Protein AF-A0A5E7YKT3-F1 (afdb_monomer_lite)

Organism: NCBI:txid185949

Foldseek 3Di:
DPPPDDDPVNVVVVVVVLVVCVVPPPDPCVVVLVVLLVVLLVLLVVLLVVLVVCVQQFQCSVVLNVLSVVLNVLSVVVVVLVVVLVVLSVVLSVLSVVVVVVPPDDDVVSVVVSVVSVVVSVVSVVVVVVVPVSVCSSVVSSVVSVVSRVVRGPVVCVLCVHPVSVVVLVVLLVLLPDPHRPDPCSVVVNVVSSHDADDDPGSVVVVVVVVVVVVVVVPDDDD

Secondary structure (DSSP, 8-state):
----PPPHHHHHHHHHHHHHHHHHSSSSHHHHHHHHHHHHHHHHHHHHHHHHHTGGGBTT-HHHHHHHHHHHHHHHHHHHHHHHHHHHHHHHHHHHHHHHHH-S---HHHHHHHHHHHHHHHHHHHHHHHTTHHHHHHHHHHHHHHHHHHHHB-HHHHHTTHHHHHHHHHHHHHHHHSSS-S-SSHHHHHHHTTPPP-SSS-HHHHHHHHHHHHHHHHTS---

Sequence (223 aa):
MDHNSITPEQFANLTAAVTDNRATGKTLQDKTGAFIQATTIAVNGGACIALLSAIDKVGFSYLPYVIFLAGIILSLLRSSIAHIIATRHIAITTAIEIAILNKKTIDVEQLQNVKKLANGYEALTLWSRRSEWLRFMPIITFVVGCVATGVSIDRDKVAAGGPANVARCAALQEDMLRARPRRLDSRELFQALGCRPQGEGSVYAVGERAIRKLTKAAQAPNI

pLDDT: mean 74.63, std 12.19, range [41.0, 94.94]

Radius of gyration: 35.71 Å; chains: 1; bounding box: 74×25×118 Å

Structure (mmCIF, N/CA/C/O backbone):
data_AF-A0A5E7YKT3-F1
#
_entry.id   AF-A0A5E7YKT3-F1
#
loop_
_atom_site.group_PDB
_atom_site.id
_atom_site.type_symbol
_atom_site.label_atom_id
_atom_site.label_alt_id
_atom_site.label_comp_id
_atom_site.label_asym_id
_atom_site.l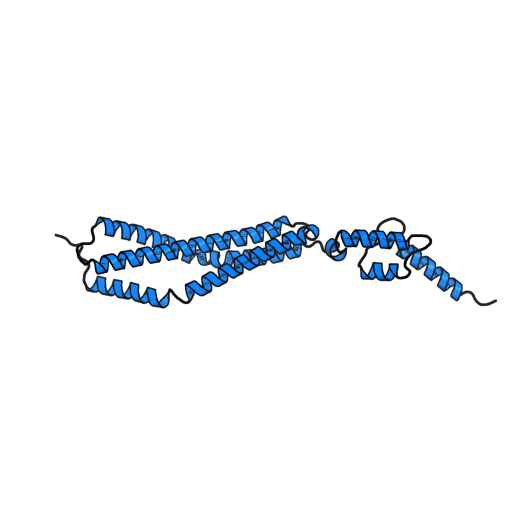abel_entity_id
_atom_site.label_seq_id
_atom_site.pdbx_PDB_ins_code
_atom_site.Cartn_x
_atom_site.Cartn_y
_atom_site.Cartn_z
_atom_site.occupancy
_atom_site.B_iso_or_equiv
_atom_site.auth_seq_id
_atom_site.auth_comp_id
_atom_site.auth_asym_id
_atom_site.auth_atom_id
_atom_site.pdbx_PDB_model_num
ATOM 1 N N . MET A 1 1 ? -33.658 11.490 49.522 1.00 41.00 1 MET A N 1
ATOM 2 C CA . MET A 1 1 ? -34.440 10.772 48.494 1.00 41.00 1 MET A CA 1
ATOM 3 C C . MET A 1 1 ? -33.482 10.470 47.360 1.00 41.00 1 MET A C 1
ATOM 5 O O . MET A 1 1 ? -33.209 11.342 46.546 1.00 41.00 1 MET A O 1
ATOM 9 N N . ASP A 1 2 ? -32.903 9.272 47.386 1.00 42.59 2 ASP A N 1
ATOM 10 C CA . ASP A 1 2 ? -31.868 8.837 46.447 1.00 42.59 2 ASP A CA 1
ATOM 11 C C . ASP A 1 2 ? -32.531 8.235 45.204 1.00 42.59 2 ASP A C 1
ATOM 13 O O . ASP A 1 2 ? -32.800 7.040 45.135 1.00 42.59 2 ASP A O 1
ATOM 17 N N . HIS A 1 3 ? -32.844 9.076 44.218 1.00 45.16 3 HIS A N 1
ATOM 18 C CA . HIS A 1 3 ? -33.527 8.672 42.980 1.00 45.16 3 HIS A CA 1
ATOM 19 C C . HIS A 1 3 ? -32.606 8.071 41.896 1.00 45.16 3 HIS A C 1
ATOM 21 O O . HIS A 1 3 ? -32.998 7.996 40.737 1.00 45.16 3 HIS A O 1
ATOM 27 N N . ASN A 1 4 ? -31.405 7.601 42.247 1.00 55.16 4 ASN A N 1
ATOM 28 C CA . ASN A 1 4 ? -30.411 7.122 41.274 1.00 55.16 4 ASN A CA 1
ATOM 29 C C . ASN A 1 4 ? -30.127 5.609 41.348 1.00 55.16 4 ASN A C 1
ATOM 31 O O . ASN A 1 4 ? -29.030 5.173 40.997 1.00 55.16 4 ASN A O 1
ATOM 35 N N . SER A 1 5 ? -31.076 4.784 41.798 1.00 61.38 5 SER A N 1
ATOM 36 C CA . SER A 1 5 ? -30.928 3.327 41.703 1.00 61.38 5 SER A CA 1
ATOM 37 C C . SER A 1 5 ? -31.364 2.826 40.322 1.00 61.38 5 SER A C 1
ATOM 39 O O . SER A 1 5 ? -32.488 3.040 39.875 1.00 61.38 5 SER A O 1
ATOM 41 N N . ILE A 1 6 ? -30.446 2.154 39.626 1.00 62.38 6 ILE A N 1
ATOM 42 C CA . ILE A 1 6 ? -30.734 1.451 38.371 1.00 62.38 6 ILE A CA 1
ATOM 43 C C . ILE A 1 6 ? -31.697 0.303 38.683 1.00 62.38 6 ILE A C 1
ATOM 45 O O . ILE A 1 6 ? -31.458 -0.482 39.604 1.00 62.38 6 ILE A O 1
ATOM 49 N N . THR A 1 7 ? -32.783 0.198 37.918 1.00 80.31 7 THR A N 1
ATOM 50 C CA . THR A 1 7 ? -33.742 -0.900 38.095 1.00 80.31 7 THR A CA 1
ATOM 51 C C . THR A 1 7 ? -33.142 -2.236 37.627 1.00 80.31 7 THR A C 1
ATOM 53 O O . THR A 1 7 ? -32.330 -2.260 36.697 1.00 80.31 7 THR A O 1
ATOM 56 N N . PRO A 1 8 ? -33.544 -3.376 38.217 1.00 75.88 8 PRO A N 1
ATOM 57 C CA . PRO A 1 8 ? -33.067 -4.698 37.801 1.00 75.88 8 PRO A CA 1
ATOM 58 C C . PRO A 1 8 ? -33.277 -4.996 36.305 1.00 75.88 8 PRO A C 1
ATOM 60 O O . PRO A 1 8 ? -32.439 -5.652 35.690 1.00 75.88 8 PRO A O 1
ATOM 63 N N . GLU A 1 9 ? -34.349 -4.479 35.697 1.00 75.75 9 GLU A N 1
ATOM 64 C CA . GLU A 1 9 ? -34.606 -4.615 34.255 1.00 75.75 9 GLU A CA 1
ATOM 65 C C . GLU A 1 9 ? -33.624 -3.810 33.400 1.00 75.75 9 GLU A C 1
ATOM 67 O O . GLU A 1 9 ? -33.086 -4.329 32.421 1.00 75.75 9 GLU A O 1
ATOM 72 N N . GLN A 1 10 ? -33.328 -2.561 33.779 1.00 73.19 10 GLN A N 1
ATOM 73 C CA . GLN A 1 10 ? -32.310 -1.755 33.095 1.00 73.19 10 GLN A CA 1
ATOM 74 C C . GLN A 1 10 ? -30.942 -2.435 33.150 1.00 73.19 10 GLN A C 1
ATOM 76 O O . GLN A 1 10 ? -30.198 -2.414 32.171 1.00 73.19 10 GLN A O 1
ATOM 81 N N . PHE A 1 11 ? -30.638 -3.085 34.272 1.00 72.50 11 PHE A N 1
ATOM 82 C CA . PHE A 1 11 ? -29.423 -3.865 34.442 1.00 72.50 11 PHE A CA 1
ATOM 83 C C . PHE A 1 11 ? -29.395 -5.102 33.532 1.00 72.50 11 PHE A C 1
ATOM 85 O O . PHE A 1 11 ? -28.417 -5.313 32.814 1.00 72.50 11 PHE A O 1
ATOM 92 N N . ALA A 1 12 ? -30.471 -5.893 33.500 1.00 74.00 12 ALA A N 1
ATOM 93 C CA . ALA A 1 12 ? -30.572 -7.075 32.643 1.00 74.00 12 ALA A CA 1
ATOM 94 C C . ALA A 1 12 ? -30.427 -6.723 31.151 1.00 74.00 12 ALA A C 1
ATOM 96 O O . ALA A 1 12 ? -29.655 -7.370 30.440 1.00 74.00 12 ALA A O 1
ATOM 97 N N . ASN A 1 13 ? -31.069 -5.639 30.703 1.00 73.62 13 ASN A N 1
ATOM 98 C CA . ASN A 1 13 ? -30.963 -5.148 29.328 1.00 73.62 13 ASN A CA 1
ATOM 99 C C . ASN A 1 13 ? -29.543 -4.671 28.984 1.00 73.62 13 ASN A C 1
ATOM 101 O O . ASN A 1 13 ? -29.044 -4.970 27.898 1.00 73.62 13 ASN A O 1
ATOM 105 N N . LEU A 1 14 ? -28.854 -3.995 29.915 1.00 66.62 14 LEU A N 1
ATOM 106 C CA . LEU A 1 14 ? -27.449 -3.614 29.731 1.00 66.62 14 LEU A CA 1
ATOM 107 C C . LEU A 1 14 ? -26.550 -4.847 29.588 1.00 66.62 14 LEU A C 1
ATOM 109 O O . LEU A 1 14 ? -25.672 -4.890 28.729 1.00 66.62 14 LEU A O 1
ATOM 113 N N . THR A 1 15 ? -26.786 -5.862 30.421 1.00 71.12 15 THR A N 1
ATOM 114 C CA . THR A 1 15 ? -25.979 -7.086 30.437 1.00 71.12 15 THR A CA 1
ATOM 115 C C . THR A 1 15 ? -26.163 -7.868 29.135 1.00 71.12 15 THR A C 1
ATOM 117 O O . THR A 1 15 ? -25.180 -8.266 28.510 1.00 71.12 15 THR A O 1
ATOM 120 N N . ALA A 1 16 ? -27.404 -8.022 28.666 1.00 73.50 16 ALA A N 1
ATOM 121 C CA . ALA A 1 16 ? -27.709 -8.668 27.391 1.00 73.50 16 ALA A CA 1
ATOM 122 C C . ALA A 1 16 ? -27.052 -7.934 26.207 1.00 73.50 16 ALA A C 1
ATOM 124 O O . ALA A 1 16 ? -26.381 -8.568 25.394 1.00 73.50 16 ALA A O 1
ATOM 125 N N . ALA A 1 17 ? -27.136 -6.599 26.169 1.00 66.12 17 ALA A N 1
ATOM 126 C CA . ALA A 1 17 ? -26.508 -5.787 25.126 1.00 66.12 17 ALA A CA 1
ATOM 127 C C . ALA A 1 17 ? -24.970 -5.903 25.116 1.00 66.12 17 ALA A C 1
ATOM 129 O O . ALA A 1 17 ? -24.356 -5.939 24.050 1.00 66.12 17 ALA A O 1
ATOM 130 N N . VAL A 1 18 ? -24.321 -5.993 26.283 1.00 65.00 18 VAL A N 1
ATOM 131 C CA . VAL A 1 18 ? -22.862 -6.201 26.373 1.00 65.00 18 VAL A CA 1
ATOM 132 C C . VAL A 1 18 ? -22.468 -7.605 25.900 1.00 65.00 18 VAL A C 1
ATOM 134 O O . VAL A 1 18 ? -21.456 -7.769 25.214 1.00 65.00 18 VAL A O 1
ATOM 137 N N . THR A 1 19 ? -23.270 -8.618 26.235 1.00 66.56 19 THR A N 1
ATOM 138 C CA . THR A 1 19 ? -22.973 -10.022 25.906 1.00 66.56 19 THR A CA 1
ATOM 139 C C . THR A 1 19 ? -23.142 -10.302 24.410 1.00 66.56 19 THR A C 1
ATOM 141 O O . THR A 1 19 ? -22.297 -10.971 23.815 1.00 66.56 19 THR A O 1
ATOM 144 N N . ASP A 1 20 ? -24.171 -9.730 23.780 1.00 65.00 20 ASP A N 1
ATOM 145 C CA . ASP A 1 20 ? -24.449 -9.915 22.351 1.00 65.00 20 ASP A CA 1
ATOM 146 C C . ASP A 1 20 ? -23.380 -9.239 21.467 1.00 65.00 20 ASP A C 1
ATOM 148 O O . ASP A 1 20 ? -22.837 -9.846 20.538 1.00 65.00 20 ASP A O 1
ATOM 152 N N . ASN A 1 21 ? -22.930 -8.037 21.856 1.00 55.22 21 ASN A N 1
ATOM 153 C CA . ASN A 1 21 ? -21.810 -7.339 21.209 1.00 55.22 21 ASN A CA 1
ATOM 154 C C . ASN A 1 21 ? -20.468 -8.093 21.336 1.00 55.22 21 ASN A C 1
ATOM 156 O O . ASN A 1 21 ? -19.595 -7.976 20.470 1.00 55.22 21 ASN A O 1
ATOM 160 N N . ARG A 1 22 ? -20.285 -8.897 22.396 1.00 58.31 22 ARG A N 1
ATOM 161 C CA . ARG A 1 22 ? -19.077 -9.717 22.611 1.00 58.31 22 ARG A CA 1
ATOM 162 C C . ARG A 1 22 ? -18.996 -10.898 21.641 1.00 58.31 22 ARG A C 1
ATOM 164 O O . ARG A 1 22 ? -17.886 -11.272 21.261 1.00 58.31 22 ARG A O 1
ATOM 171 N N . ALA A 1 23 ? -20.133 -11.481 21.262 1.00 56.03 23 ALA A N 1
ATOM 172 C CA . ALA A 1 23 ? -20.192 -12.673 20.416 1.00 56.03 23 ALA A CA 1
ATOM 173 C C . ALA A 1 23 ? -20.074 -12.347 18.918 1.00 56.03 23 ALA A C 1
ATOM 175 O O . ALA A 1 23 ? -19.405 -13.070 18.180 1.00 56.03 23 ALA A O 1
ATOM 176 N N . THR A 1 24 ? -20.672 -11.241 18.473 1.00 52.34 24 THR A N 1
ATOM 177 C CA . THR A 1 24 ? -20.769 -10.889 17.045 1.00 52.34 24 THR A CA 1
ATOM 178 C C . THR A 1 24 ? -19.628 -10.001 16.536 1.00 52.34 24 THR A C 1
ATOM 180 O O . THR A 1 24 ? -19.239 -10.120 15.375 1.00 52.34 24 THR A O 1
ATOM 183 N N . GLY A 1 25 ? -19.029 -9.152 17.380 1.00 48.78 25 GLY A N 1
ATOM 184 C CA . GLY A 1 25 ? -18.008 -8.187 16.942 1.00 48.78 25 GLY A CA 1
ATOM 185 C C . GLY A 1 25 ? -16.564 -8.710 16.868 1.00 48.78 25 GLY A C 1
ATOM 186 O O . GLY A 1 25 ? -15.756 -8.182 16.108 1.00 48.78 25 GLY A O 1
ATOM 187 N N . LYS A 1 26 ? -16.208 -9.747 17.640 1.00 50.84 26 LYS A N 1
ATOM 188 C CA . LYS A 1 26 ? -14.805 -9.996 18.044 1.00 50.84 26 LYS A CA 1
ATOM 189 C C . LYS A 1 26 ? -13.963 -10.913 17.149 1.00 50.84 26 LYS A C 1
ATOM 191 O O . LYS A 1 26 ? -12.755 -10.990 17.337 1.00 50.84 26 LYS A O 1
ATOM 196 N N . THR A 1 27 ? -14.553 -11.679 16.232 1.00 51.62 27 THR A N 1
ATOM 197 C CA . THR A 1 27 ? -13.815 -12.793 15.590 1.00 51.62 27 THR A CA 1
ATOM 198 C C . THR A 1 27 ? -13.605 -12.632 14.093 1.00 51.62 27 THR A C 1
ATOM 200 O O . THR A 1 27 ? -12.541 -13.009 13.596 1.00 51.62 27 THR A O 1
ATOM 203 N N . LEU A 1 28 ? -14.567 -12.049 13.375 1.00 45.78 28 LEU A N 1
ATOM 204 C CA . LEU A 1 28 ? -14.479 -11.907 11.920 1.00 45.78 28 LEU A CA 1
ATOM 205 C C . LEU A 1 28 ? -13.960 -10.525 11.501 1.00 45.78 28 LEU A C 1
ATOM 207 O O . LEU A 1 28 ? -13.113 -10.422 10.617 1.00 45.78 28 LEU A O 1
ATOM 211 N N . GLN A 1 29 ? -14.410 -9.461 12.171 1.00 54.47 29 GLN A N 1
ATOM 212 C CA . GLN A 1 29 ? -14.063 -8.089 11.793 1.00 54.47 29 GLN A CA 1
ATOM 213 C C . GLN A 1 29 ? -12.603 -7.734 12.131 1.00 54.47 29 GLN A C 1
ATOM 215 O O . GLN A 1 29 ? -11.936 -7.067 11.335 1.00 54.47 29 GLN A O 1
ATOM 220 N N . ASP A 1 30 ? -12.081 -8.261 13.243 1.00 61.50 30 ASP A N 1
ATOM 221 C CA . ASP A 1 30 ? -10.702 -8.023 13.689 1.00 61.50 30 ASP A CA 1
ATOM 222 C C . ASP A 1 30 ? -9.666 -8.720 12.794 1.00 61.50 30 ASP A C 1
ATOM 224 O O . ASP A 1 30 ? -8.636 -8.135 12.453 1.00 61.50 30 ASP A O 1
ATOM 228 N N . LYS A 1 31 ? -9.950 -9.946 12.329 1.00 65.56 31 LYS A N 1
ATOM 229 C CA . LYS A 1 31 ? -9.012 -10.710 11.488 1.00 65.56 31 LYS A CA 1
ATOM 230 C C . LYS A 1 31 ? -8.931 -10.165 10.065 1.00 65.56 31 LYS A C 1
ATOM 232 O O . LYS A 1 31 ? -7.833 -9.974 9.542 1.00 65.56 31 LYS A O 1
ATOM 237 N N . THR A 1 32 ? -10.072 -9.870 9.444 1.00 69.31 32 THR A N 1
ATOM 238 C CA . THR A 1 32 ? -10.101 -9.345 8.071 1.00 69.31 32 THR A CA 1
ATOM 239 C C . THR A 1 32 ? -9.544 -7.921 8.006 1.00 69.31 32 THR A C 1
ATOM 241 O O . THR A 1 32 ? -8.814 -7.587 7.075 1.00 69.31 32 THR A O 1
ATOM 244 N N . GLY A 1 33 ? -9.824 -7.087 9.015 1.00 71.19 33 GLY A N 1
ATOM 245 C CA . GLY A 1 33 ? -9.306 -5.720 9.091 1.00 71.19 33 GLY A CA 1
ATOM 246 C C . GLY A 1 33 ? -7.783 -5.657 9.235 1.00 71.19 33 GLY A C 1
ATOM 247 O O . GLY A 1 33 ? -7.135 -4.899 8.508 1.00 71.19 33 GLY A O 1
ATOM 248 N N . ALA A 1 34 ? -7.216 -6.478 10.125 1.00 74.38 34 ALA A N 1
ATOM 249 C CA . ALA A 1 34 ? -5.771 -6.562 10.325 1.00 74.38 34 ALA A CA 1
ATOM 250 C C . ALA A 1 34 ? -5.048 -7.104 9.083 1.00 74.38 34 ALA A C 1
ATOM 252 O O . ALA A 1 34 ? -4.023 -6.553 8.680 1.00 74.38 34 ALA A O 1
ATOM 253 N N . PHE A 1 35 ? -5.610 -8.130 8.433 1.00 80.25 35 PHE A N 1
ATOM 254 C CA . PHE A 1 35 ? -5.041 -8.695 7.210 1.00 80.25 35 PHE A CA 1
ATOM 255 C C . PHE A 1 35 ? -4.979 -7.662 6.078 1.00 80.25 35 PHE A C 1
ATOM 257 O O . PHE A 1 35 ? -3.905 -7.426 5.533 1.00 80.25 35 PHE A O 1
ATOM 264 N N . ILE A 1 36 ? -6.091 -6.973 5.782 1.00 76.94 36 ILE A N 1
ATOM 265 C CA . ILE A 1 36 ? -6.139 -5.950 4.721 1.00 76.94 36 ILE A CA 1
ATOM 266 C C . ILE A 1 36 ? -5.116 -4.834 4.981 1.00 76.94 36 ILE A C 1
ATOM 268 O O . ILE A 1 36 ? -4.436 -4.383 4.057 1.00 76.94 36 ILE A O 1
ATOM 272 N N . GLN A 1 37 ? -4.968 -4.393 6.233 1.00 77.81 37 GLN A N 1
ATOM 273 C CA . GLN A 1 37 ? -3.965 -3.385 6.587 1.00 77.81 37 GLN A CA 1
ATOM 274 C C . GLN A 1 37 ? -2.536 -3.892 6.385 1.00 77.81 37 GLN A C 1
ATOM 276 O O . GLN A 1 37 ? -1.736 -3.193 5.764 1.00 77.81 37 GLN A O 1
ATOM 281 N N . ALA A 1 38 ? -2.225 -5.102 6.855 1.00 80.56 38 ALA A N 1
ATOM 282 C CA . ALA A 1 38 ? -0.907 -5.705 6.683 1.00 80.56 38 ALA A CA 1
ATOM 283 C C . ALA A 1 38 ? -0.549 -5.849 5.197 1.00 80.56 38 ALA A C 1
ATOM 285 O O . ALA A 1 38 ? 0.545 -5.458 4.789 1.00 80.56 38 ALA A O 1
ATOM 286 N N . THR A 1 39 ? -1.491 -6.313 4.369 1.00 83.44 39 THR A N 1
ATOM 287 C CA . THR A 1 39 ? -1.310 -6.392 2.914 1.00 83.44 39 THR A CA 1
ATOM 288 C C . THR A 1 39 ? -1.051 -5.016 2.314 1.00 83.44 39 THR A C 1
ATOM 290 O O . THR A 1 39 ? -0.150 -4.866 1.498 1.00 83.44 39 THR A O 1
ATOM 293 N N . THR A 1 40 ? -1.786 -3.988 2.737 1.00 82.31 40 THR A N 1
ATOM 294 C CA . THR A 1 40 ? -1.631 -2.647 2.160 1.00 82.31 40 THR A CA 1
ATOM 295 C C . THR A 1 40 ? -0.285 -2.019 2.522 1.00 82.31 40 THR A C 1
ATOM 297 O O . THR A 1 40 ? 0.350 -1.399 1.668 1.00 82.31 40 THR A O 1
ATOM 300 N N . ILE A 1 41 ? 0.195 -2.219 3.752 1.00 85.19 41 ILE A N 1
ATOM 301 C CA . ILE A 1 41 ? 1.536 -1.787 4.169 1.00 85.19 41 ILE A CA 1
ATOM 302 C C . ILE A 1 41 ? 2.605 -2.547 3.381 1.00 85.19 41 ILE A C 1
ATOM 304 O O . ILE A 1 41 ? 3.521 -1.924 2.852 1.00 85.19 41 ILE A O 1
ATOM 308 N N . ALA A 1 42 ? 2.474 -3.871 3.259 1.00 88.44 42 ALA A N 1
ATOM 309 C CA . ALA A 1 42 ? 3.433 -4.701 2.536 1.00 88.44 42 ALA A CA 1
ATOM 310 C C . ALA A 1 42 ? 3.517 -4.323 1.051 1.00 88.44 42 ALA A C 1
ATOM 312 O O . ALA A 1 42 ? 4.609 -4.200 0.504 1.00 88.44 42 ALA A O 1
ATOM 313 N N . VAL A 1 43 ? 2.374 -4.086 0.407 1.00 87.19 43 VAL A N 1
ATOM 314 C CA . VAL A 1 43 ? 2.300 -3.743 -1.015 1.00 87.19 43 VAL A CA 1
ATOM 315 C C . VAL A 1 43 ? 2.840 -2.332 -1.281 1.00 87.19 43 VAL A C 1
ATOM 317 O O . VAL A 1 43 ? 3.676 -2.167 -2.168 1.00 87.19 43 VAL A O 1
ATOM 320 N N . ASN A 1 44 ? 2.449 -1.322 -0.491 1.00 85.75 44 ASN A N 1
ATOM 321 C CA . ASN A 1 44 ? 3.007 0.032 -0.633 1.00 85.75 44 ASN A CA 1
ATOM 322 C C . ASN A 1 44 ? 4.506 0.069 -0.274 1.00 85.75 44 ASN A C 1
ATOM 324 O O . ASN A 1 44 ? 5.290 0.711 -0.968 1.00 85.75 44 ASN A O 1
ATOM 328 N N . GLY A 1 45 ? 4.927 -0.654 0.768 1.00 81.81 45 GLY A N 1
ATOM 329 C CA . GLY A 1 45 ? 6.334 -0.775 1.157 1.00 81.81 45 GLY A CA 1
ATOM 330 C C . GLY A 1 45 ? 7.182 -1.465 0.088 1.00 81.81 45 GLY A C 1
ATOM 331 O O . GLY A 1 45 ? 8.248 -0.968 -0.270 1.00 81.81 45 GLY A O 1
ATOM 332 N N . GLY A 1 46 ? 6.681 -2.562 -0.484 1.00 87.06 46 GLY A N 1
ATOM 333 C CA . GLY A 1 46 ? 7.313 -3.245 -1.611 1.00 87.06 46 GLY A CA 1
ATOM 334 C C . GLY A 1 46 ? 7.441 -2.342 -2.838 1.00 87.06 46 GLY A C 1
ATOM 335 O O . GLY A 1 46 ? 8.497 -2.315 -3.466 1.00 87.06 46 GLY A O 1
ATOM 336 N N . ALA A 1 47 ? 6.415 -1.537 -3.132 1.00 84.50 47 ALA A N 1
ATOM 337 C CA . ALA A 1 47 ? 6.461 -0.552 -4.210 1.00 84.50 47 ALA A CA 1
ATOM 338 C C . ALA A 1 47 ? 7.519 0.542 -3.967 1.00 84.50 47 ALA A C 1
ATOM 340 O O . ALA A 1 47 ? 8.267 0.874 -4.887 1.00 84.50 47 ALA A O 1
ATOM 341 N N . CYS A 1 48 ? 7.655 1.046 -2.733 1.00 84.88 48 CYS A N 1
ATOM 342 C CA . CYS A 1 48 ? 8.727 1.981 -2.369 1.00 84.88 48 CYS A CA 1
ATOM 343 C C . CYS A 1 48 ? 10.120 1.380 -2.605 1.00 84.88 48 CYS A C 1
ATOM 345 O O . CYS A 1 48 ? 10.975 2.027 -3.207 1.00 84.88 48 CYS A O 1
ATOM 347 N N . ILE A 1 49 ? 10.349 0.138 -2.168 1.00 86.44 49 ILE A N 1
ATOM 348 C CA . ILE A 1 49 ? 11.639 -0.547 -2.352 1.00 86.44 49 ILE A CA 1
ATOM 349 C C . ILE A 1 49 ? 11.920 -0.777 -3.843 1.00 86.44 49 ILE A C 1
ATOM 351 O O . ILE A 1 49 ? 13.031 -0.522 -4.313 1.00 86.44 49 ILE A O 1
ATOM 355 N N . ALA A 1 50 ? 10.911 -1.197 -4.610 1.00 86.75 50 ALA A N 1
ATOM 356 C CA . ALA A 1 50 ? 11.037 -1.385 -6.051 1.00 86.75 50 ALA A CA 1
ATOM 357 C C . ALA A 1 50 ? 11.400 -0.074 -6.768 1.00 86.75 50 ALA A C 1
ATOM 359 O O . ALA A 1 50 ? 12.295 -0.071 -7.614 1.00 86.75 50 ALA A O 1
ATOM 360 N N . LEU A 1 51 ? 10.783 1.050 -6.392 1.00 86.88 51 LEU A N 1
ATOM 361 C CA . LEU A 1 51 ? 11.123 2.36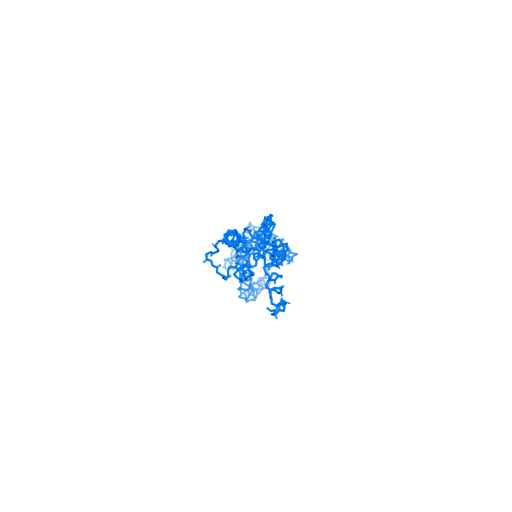8 -6.935 1.00 86.88 51 LEU A CA 1
ATOM 362 C C . LEU A 1 51 ? 12.552 2.792 -6.610 1.00 86.88 51 LEU A C 1
ATOM 364 O O . LEU A 1 51 ? 13.237 3.300 -7.494 1.00 86.88 51 LEU A O 1
ATOM 368 N N . LEU A 1 52 ? 13.017 2.555 -5.380 1.00 84.88 52 LEU A N 1
ATOM 369 C CA . LEU A 1 52 ? 14.403 2.836 -5.001 1.00 84.88 52 LEU A CA 1
ATOM 370 C C . LEU A 1 52 ? 15.386 2.029 -5.861 1.00 84.88 52 LEU A C 1
ATOM 372 O O . LEU A 1 52 ? 16.388 2.573 -6.313 1.00 84.88 52 LEU A O 1
ATOM 376 N N . SER A 1 53 ? 15.068 0.767 -6.167 1.00 85.56 53 SER A N 1
ATOM 377 C CA . SER A 1 53 ? 15.892 -0.062 -7.062 1.00 85.56 53 SER A CA 1
ATOM 378 C C . SER A 1 53 ? 15.836 0.365 -8.536 1.00 85.56 53 SER A C 1
ATOM 380 O O . SER A 1 53 ? 16.732 0.048 -9.316 1.00 85.56 53 SER A O 1
ATOM 382 N N . ALA A 1 54 ? 14.782 1.083 -8.929 1.00 82.56 54 ALA A N 1
ATOM 383 C CA . ALA A 1 54 ? 14.538 1.531 -10.295 1.00 82.56 54 ALA A CA 1
ATOM 384 C C . ALA A 1 54 ? 14.811 3.029 -10.490 1.00 82.56 54 ALA A C 1
ATOM 386 O O . ALA A 1 54 ? 14.428 3.575 -11.525 1.00 82.56 54 ALA A O 1
ATOM 387 N N . ILE A 1 55 ? 15.465 3.696 -9.532 1.00 82.94 55 ILE A N 1
ATOM 388 C CA . ILE A 1 55 ? 15.609 5.157 -9.517 1.00 82.94 55 ILE A CA 1
ATOM 389 C C . ILE A 1 55 ? 16.260 5.703 -10.797 1.00 82.94 55 ILE A C 1
ATOM 391 O O . ILE A 1 55 ? 15.822 6.723 -11.319 1.00 82.94 55 ILE A O 1
ATOM 395 N N . ASP A 1 56 ? 17.199 4.955 -11.382 1.00 76.50 56 ASP A N 1
ATOM 396 C CA . ASP A 1 56 ? 17.896 5.322 -12.622 1.00 76.50 56 ASP A CA 1
ATOM 397 C C . ASP A 1 56 ? 17.009 5.245 -13.880 1.00 76.50 56 ASP A C 1
ATOM 399 O O . ASP A 1 56 ? 17.357 5.778 -14.936 1.00 76.50 56 ASP A O 1
ATOM 403 N N . LYS A 1 57 ? 15.861 4.562 -13.789 1.00 74.88 57 LYS A N 1
ATOM 404 C CA . LYS A 1 57 ? 14.922 4.322 -14.900 1.00 74.88 57 LYS A CA 1
ATOM 405 C C . LYS A 1 57 ? 13.699 5.241 -14.865 1.00 74.88 57 LYS A C 1
ATOM 407 O O . LYS A 1 57 ? 12.960 5.308 -15.847 1.00 74.88 57 LYS A O 1
ATOM 412 N N . VAL A 1 58 ? 13.467 5.930 -13.751 1.00 77.69 58 VAL A N 1
ATOM 413 C CA . VAL A 1 58 ? 12.281 6.767 -13.538 1.00 77.69 58 VAL A CA 1
ATOM 414 C C . VAL A 1 58 ? 12.706 8.232 -13.594 1.00 77.69 58 VAL A C 1
ATOM 416 O O . VAL A 1 58 ? 13.475 8.688 -12.756 1.00 77.69 58 VAL A O 1
ATOM 419 N N . GLY A 1 59 ? 12.215 8.981 -14.586 1.00 74.56 59 GLY A N 1
ATOM 420 C CA . GLY A 1 59 ? 12.607 10.383 -14.792 1.00 74.56 59 GLY A CA 1
ATOM 421 C C . GLY A 1 59 ? 12.191 11.303 -13.639 1.00 74.56 59 GLY A C 1
ATOM 422 O O . GLY A 1 59 ? 12.921 12.223 -13.287 1.00 74.56 59 GLY A O 1
ATOM 423 N N . PHE A 1 60 ? 11.051 11.004 -13.010 1.00 81.38 60 PHE A N 1
ATOM 424 C CA . PHE A 1 60 ? 10.507 11.723 -11.856 1.00 81.38 60 PHE A CA 1
ATOM 425 C C . PHE A 1 60 ? 10.231 10.756 -10.698 1.00 81.38 60 PHE A C 1
ATOM 427 O O . PHE A 1 60 ? 9.087 10.476 -10.354 1.00 81.38 60 PHE A O 1
ATOM 434 N N . SER A 1 61 ? 11.289 10.210 -10.098 1.00 79.44 61 SER A N 1
ATOM 435 C CA . SER A 1 61 ? 11.194 9.186 -9.044 1.00 79.44 61 SER A CA 1
ATOM 436 C C . SER A 1 61 ? 10.552 9.671 -7.734 1.00 79.44 61 SER A C 1
ATOM 438 O O . SER A 1 61 ? 9.963 8.871 -7.007 1.00 79.44 61 SER A O 1
ATOM 440 N N . TYR A 1 62 ? 10.604 10.975 -7.441 1.00 87.56 62 TYR A N 1
ATOM 441 C CA . TYR A 1 62 ? 10.091 11.544 -6.188 1.00 87.56 62 TYR A CA 1
ATOM 442 C C . TYR A 1 62 ? 8.562 11.459 -6.053 1.00 87.56 62 TYR A C 1
ATOM 444 O O . TYR A 1 62 ? 8.053 11.125 -4.985 1.00 87.56 62 TYR A O 1
ATOM 452 N N . LEU A 1 63 ? 7.818 11.728 -7.131 1.00 90.19 63 LEU A N 1
ATOM 453 C CA . LEU A 1 63 ? 6.353 11.766 -7.100 1.00 90.19 63 LEU A CA 1
ATOM 454 C C . LEU A 1 63 ? 5.724 10.418 -6.682 1.00 90.19 63 LEU A C 1
ATOM 456 O O . LEU A 1 63 ? 4.986 10.402 -5.694 1.00 90.19 63 LEU A O 1
ATOM 460 N N . PRO A 1 64 ? 5.998 9.283 -7.362 1.00 89.00 64 PRO A N 1
ATOM 461 C CA . PRO A 1 64 ? 5.415 8.003 -6.971 1.00 89.00 64 PRO A CA 1
ATOM 462 C C . PRO A 1 64 ? 5.907 7.552 -5.589 1.00 89.00 64 PRO A C 1
ATOM 464 O O . PRO A 1 64 ? 5.128 6.979 -4.830 1.00 89.00 64 PRO A O 1
ATOM 467 N N . TYR A 1 65 ? 7.149 7.883 -5.214 1.00 88.94 65 TYR A N 1
ATOM 468 C CA . TYR A 1 65 ? 7.679 7.604 -3.879 1.00 88.94 65 TYR A CA 1
ATOM 469 C C . TYR A 1 65 ? 6.860 8.287 -2.773 1.00 88.94 65 TYR A C 1
ATOM 471 O O . TYR A 1 65 ? 6.429 7.625 -1.829 1.00 88.94 65 TYR A O 1
ATOM 479 N N . VAL A 1 66 ? 6.584 9.591 -2.901 1.00 92.38 66 VAL A N 1
ATOM 480 C CA . VAL A 1 66 ? 5.772 10.334 -1.920 1.00 92.38 66 VAL A CA 1
ATOM 481 C C . VAL A 1 66 ? 4.350 9.782 -1.839 1.00 92.38 66 VAL A C 1
ATOM 483 O O . VAL A 1 66 ? 3.799 9.680 -0.744 1.00 92.38 66 VAL A O 1
ATOM 486 N N . ILE A 1 67 ? 3.765 9.381 -2.971 1.00 93.56 67 ILE A N 1
ATOM 487 C CA . ILE A 1 67 ? 2.412 8.812 -3.009 1.00 93.56 67 ILE A CA 1
ATOM 488 C C . ILE A 1 67 ? 2.351 7.476 -2.252 1.00 93.56 67 ILE A C 1
ATOM 490 O O . ILE A 1 67 ? 1.467 7.287 -1.412 1.00 93.56 67 ILE A O 1
ATOM 494 N N . PHE A 1 68 ? 3.297 6.563 -2.494 1.00 91.38 68 PHE A N 1
ATOM 495 C CA . PHE A 1 68 ? 3.346 5.292 -1.764 1.00 91.38 68 PHE A CA 1
ATOM 496 C C . PHE A 1 68 ? 3.657 5.499 -0.277 1.00 91.38 68 PHE A C 1
ATOM 498 O O . PHE A 1 68 ? 3.030 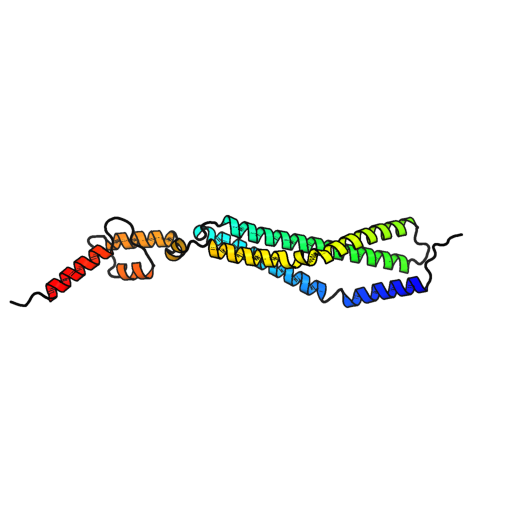4.862 0.573 1.00 91.38 68 PHE A O 1
ATOM 505 N N . LEU A 1 69 ? 4.546 6.440 0.064 1.00 91.19 69 LEU A N 1
ATOM 506 C CA . LEU A 1 69 ? 4.840 6.796 1.453 1.00 91.19 69 LEU A CA 1
ATOM 507 C C . LEU A 1 69 ? 3.602 7.346 2.176 1.00 91.19 69 LEU A C 1
ATOM 509 O O . LEU A 1 69 ? 3.314 6.936 3.302 1.00 91.19 69 LEU A O 1
ATOM 513 N N . ALA A 1 70 ? 2.828 8.215 1.522 1.00 92.38 70 ALA A N 1
ATOM 514 C CA . ALA A 1 70 ? 1.553 8.690 2.048 1.00 92.38 70 ALA A CA 1
ATOM 515 C C . ALA A 1 70 ? 0.581 7.523 2.291 1.00 92.38 70 ALA A C 1
ATOM 517 O O . ALA A 1 70 ? -0.069 7.477 3.335 1.00 92.38 70 ALA A O 1
ATOM 518 N N . GLY A 1 71 ? 0.541 6.533 1.392 1.00 89.88 71 GLY A N 1
ATOM 519 C CA . GLY A 1 71 ? -0.235 5.303 1.573 1.00 89.88 71 GLY A CA 1
ATOM 520 C C . GLY A 1 71 ? 0.166 4.494 2.812 1.00 89.88 71 GLY A C 1
ATOM 521 O O . GLY A 1 71 ? -0.704 4.012 3.546 1.00 89.88 71 GLY A O 1
ATOM 522 N N . ILE A 1 72 ? 1.469 4.392 3.099 1.00 89.88 72 ILE A N 1
ATOM 523 C CA . ILE A 1 72 ? 1.987 3.747 4.318 1.00 89.88 72 ILE A CA 1
ATOM 524 C C . ILE A 1 72 ? 1.538 4.524 5.560 1.00 89.88 72 ILE A C 1
ATOM 526 O O . ILE A 1 72 ? 0.972 3.930 6.479 1.00 89.88 72 ILE A O 1
ATOM 530 N N . ILE A 1 73 ? 1.722 5.848 5.578 1.00 91.88 73 ILE A N 1
ATOM 531 C CA . ILE A 1 73 ? 1.337 6.705 6.712 1.00 91.88 73 ILE A CA 1
ATOM 532 C C . ILE A 1 73 ? -0.169 6.607 6.982 1.00 91.88 73 ILE A C 1
ATOM 534 O O . ILE A 1 73 ? -0.580 6.428 8.128 1.00 91.88 73 ILE A O 1
ATOM 538 N N . LEU A 1 74 ? -1.000 6.656 5.937 1.00 91.12 74 LEU A N 1
ATOM 539 C CA . LEU A 1 74 ? -2.453 6.522 6.057 1.00 91.12 74 LEU A CA 1
ATOM 540 C C . LEU A 1 74 ? -2.860 5.138 6.582 1.00 91.12 74 LEU A C 1
ATOM 542 O O . LEU A 1 74 ? -3.770 5.037 7.407 1.00 91.12 74 LEU A O 1
ATOM 546 N N . SER A 1 75 ? -2.163 4.079 6.160 1.00 88.75 75 SER A N 1
ATOM 547 C CA . SER A 1 75 ? -2.387 2.718 6.666 1.00 88.75 75 SER A CA 1
ATOM 548 C C . SER A 1 75 ? -2.051 2.599 8.155 1.00 88.75 75 SER A C 1
ATOM 550 O O . SER A 1 75 ? -2.827 2.018 8.916 1.00 88.75 75 SER A O 1
ATOM 552 N N . LEU A 1 76 ? -0.930 3.189 8.583 1.00 88.31 76 LEU A N 1
ATOM 553 C CA . LEU A 1 76 ? -0.508 3.210 9.985 1.00 88.31 76 LEU A CA 1
ATOM 554 C C . LEU A 1 76 ? -1.460 4.036 10.848 1.00 88.31 76 LEU A C 1
ATOM 556 O O . LEU A 1 76 ? -1.909 3.555 11.883 1.00 88.31 76 LEU A O 1
ATOM 560 N N . LEU A 1 77 ? -1.837 5.238 10.402 1.00 88.81 77 LEU A N 1
ATOM 561 C CA . LEU A 1 77 ? -2.783 6.096 11.117 1.00 88.81 77 LEU A CA 1
ATOM 562 C C . LEU A 1 77 ? -4.116 5.374 11.341 1.00 88.81 77 LEU A C 1
ATOM 564 O O . LEU A 1 77 ? -4.657 5.371 12.447 1.00 88.81 77 LEU A O 1
ATOM 568 N N . ARG A 1 78 ? -4.615 4.698 10.302 1.00 85.62 78 ARG A N 1
ATOM 569 C CA . ARG A 1 78 ? -5.826 3.879 10.370 1.00 85.62 78 ARG A CA 1
ATOM 570 C C . ARG A 1 78 ? -5.694 2.739 11.384 1.00 85.62 78 ARG A C 1
ATOM 572 O O . ARG A 1 78 ? -6.641 2.489 12.130 1.00 85.62 78 ARG A O 1
ATOM 579 N N . SER A 1 79 ? -4.558 2.043 11.399 1.00 84.00 79 SER A N 1
ATOM 580 C CA . SER A 1 79 ? -4.278 0.972 12.364 1.00 84.00 79 SER A CA 1
ATOM 581 C C . SER A 1 79 ? -4.263 1.504 13.799 1.00 84.00 79 SER A C 1
ATOM 583 O O . SER A 1 79 ? -4.973 0.980 14.657 1.00 84.00 79 SER A O 1
ATOM 585 N N . SER A 1 80 ? -3.579 2.626 14.036 1.00 84.94 80 SER A N 1
ATOM 586 C CA . SER A 1 80 ? -3.532 3.287 15.343 1.00 84.94 80 SER A CA 1
ATOM 587 C C . SER A 1 80 ? -4.922 3.689 15.841 1.00 84.94 80 SER A C 1
ATOM 589 O O . SER A 1 80 ? -5.267 3.415 16.988 1.00 84.94 80 SER A O 1
ATOM 591 N N . ILE A 1 81 ? -5.761 4.278 14.981 1.00 84.19 81 ILE A N 1
ATOM 592 C CA . ILE A 1 81 ? -7.143 4.642 15.337 1.00 84.19 81 ILE A CA 1
ATOM 593 C C . ILE A 1 81 ? -7.959 3.394 15.695 1.00 84.19 81 ILE A C 1
ATOM 595 O O . ILE A 1 81 ? -8.647 3.383 16.715 1.00 84.19 81 ILE A O 1
ATOM 599 N N . ALA A 1 82 ? -7.873 2.334 14.886 1.00 81.44 82 ALA A N 1
ATOM 600 C CA . ALA A 1 82 ? -8.583 1.085 15.153 1.00 81.44 82 ALA A CA 1
ATOM 601 C C . ALA A 1 82 ? -8.147 0.464 16.490 1.00 81.44 82 ALA A C 1
ATOM 603 O O . ALA A 1 82 ? -8.992 0.042 17.279 1.00 81.44 82 ALA A O 1
ATOM 604 N N . HIS A 1 83 ? -6.847 0.485 16.787 1.00 80.69 83 HIS A N 1
ATOM 605 C CA . HIS A 1 83 ? -6.313 -0.006 18.051 1.00 80.69 83 HIS A CA 1
ATOM 606 C C . HIS A 1 83 ? -6.801 0.825 19.252 1.00 80.69 83 HIS A C 1
ATOM 608 O O . HIS A 1 83 ? -7.186 0.252 20.278 1.00 80.69 83 HIS A O 1
ATOM 614 N N . ILE A 1 84 ? -6.843 2.156 19.131 1.00 81.25 84 ILE A N 1
ATOM 615 C CA . ILE A 1 84 ? -7.382 3.049 20.171 1.00 81.25 84 ILE A CA 1
ATOM 616 C C . ILE A 1 84 ? -8.866 2.750 20.422 1.00 81.25 84 ILE A C 1
ATOM 618 O O . ILE A 1 84 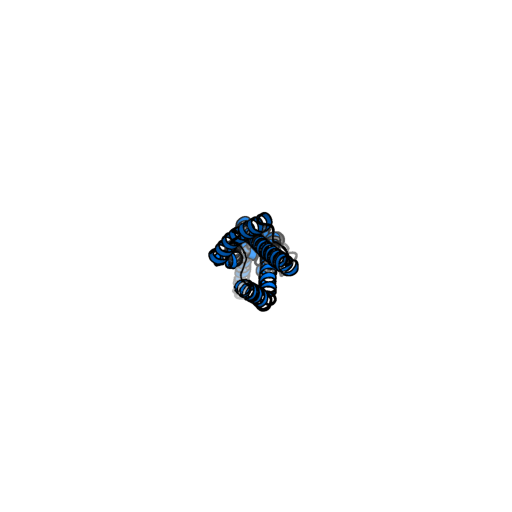? -9.286 2.643 21.572 1.00 81.25 84 ILE A O 1
ATOM 622 N N . ILE A 1 85 ? -9.665 2.561 19.370 1.00 80.94 85 ILE A N 1
ATOM 623 C CA . ILE A 1 85 ? -11.087 2.209 19.507 1.00 80.94 85 ILE A CA 1
ATOM 624 C C . ILE A 1 85 ? -11.242 0.862 20.220 1.00 80.94 85 ILE A C 1
ATOM 626 O O . ILE A 1 85 ? -12.021 0.762 21.168 1.00 80.94 85 ILE A O 1
ATOM 630 N N . ALA A 1 86 ? -10.479 -0.153 19.806 1.00 78.62 86 ALA A N 1
ATOM 631 C CA . ALA A 1 86 ? -10.540 -1.488 20.391 1.00 78.62 86 ALA A CA 1
ATOM 632 C C . ALA A 1 86 ? -10.150 -1.483 21.880 1.00 78.62 86 ALA A C 1
ATOM 634 O O . ALA A 1 86 ? -10.861 -2.036 22.717 1.00 78.62 86 ALA A O 1
ATOM 635 N N . THR A 1 87 ? -9.056 -0.802 22.234 1.00 76.00 87 THR A N 1
ATOM 636 C CA . THR A 1 87 ? -8.593 -0.690 23.630 1.00 76.00 87 THR A CA 1
ATOM 637 C C . THR A 1 87 ? -9.579 0.068 24.510 1.00 76.00 87 THR A C 1
ATOM 639 O O . THR A 1 87 ? -9.856 -0.368 25.628 1.00 76.00 87 THR A O 1
ATOM 642 N N . ARG A 1 88 ? -10.165 1.163 24.008 1.00 74.69 88 ARG A N 1
ATOM 643 C CA . ARG A 1 88 ? -11.206 1.912 24.728 1.00 74.69 88 ARG A CA 1
ATOM 644 C C . ARG A 1 88 ? -12.468 1.084 24.928 1.00 74.69 88 ARG A C 1
ATOM 646 O O . ARG A 1 88 ? -13.010 1.092 26.028 1.00 74.69 88 ARG A O 1
ATOM 653 N N . HIS A 1 89 ? -12.900 0.341 23.911 1.00 75.50 89 HIS A N 1
ATOM 654 C CA . HIS A 1 89 ? -14.055 -0.544 24.029 1.00 75.50 89 HIS A CA 1
ATOM 655 C C . HIS A 1 89 ? -13.825 -1.611 25.107 1.00 75.50 89 HIS A C 1
ATOM 657 O O . HIS A 1 89 ? -14.684 -1.807 25.962 1.00 75.50 89 HIS A O 1
ATOM 663 N N . ILE A 1 90 ? -12.647 -2.250 25.120 1.00 77.62 90 ILE A N 1
ATOM 664 C CA . ILE A 1 90 ? -12.287 -3.233 26.152 1.00 77.62 90 ILE A CA 1
ATOM 665 C C . ILE A 1 90 ? -12.340 -2.595 27.546 1.00 77.62 90 ILE A C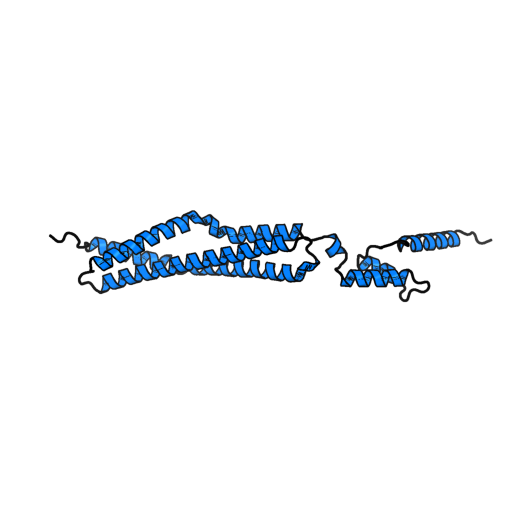 1
ATOM 667 O O . ILE A 1 90 ? -12.997 -3.146 28.424 1.00 77.62 90 ILE A O 1
ATOM 671 N N . ALA A 1 91 ? -11.732 -1.419 27.735 1.00 74.69 91 ALA A N 1
ATOM 672 C CA . ALA A 1 91 ? -11.718 -0.724 29.024 1.00 74.69 91 ALA A CA 1
ATOM 673 C C . ALA A 1 91 ? -13.123 -0.353 29.535 1.00 74.69 91 ALA A C 1
ATOM 675 O O . ALA A 1 91 ? -13.392 -0.453 30.729 1.00 74.69 91 ALA A O 1
ATOM 676 N N . ILE A 1 92 ? -14.031 0.055 28.642 1.00 75.50 92 ILE A N 1
ATOM 677 C CA . ILE A 1 92 ? -15.426 0.343 29.006 1.00 75.50 92 ILE A CA 1
ATOM 678 C C . ILE A 1 92 ? -16.139 -0.950 29.409 1.00 75.50 92 ILE A C 1
ATOM 680 O O . ILE A 1 92 ? -16.785 -0.990 30.454 1.00 75.50 92 ILE A O 1
ATOM 684 N N . THR A 1 93 ? -15.989 -2.023 28.625 1.00 75.94 93 THR A N 1
ATOM 685 C CA . THR A 1 93 ? -16.633 -3.306 28.943 1.00 75.94 93 THR A CA 1
ATOM 686 C C . THR A 1 93 ? -16.147 -3.891 30.266 1.00 75.94 93 THR A C 1
ATOM 688 O O . THR A 1 93 ? -16.969 -4.340 31.058 1.00 75.94 93 THR A O 1
ATOM 691 N N . THR A 1 94 ? -14.846 -3.821 30.561 1.00 78.00 94 THR A N 1
ATOM 692 C CA . THR A 1 94 ? -14.303 -4.317 31.832 1.00 78.00 94 THR A CA 1
ATOM 693 C C . THR A 1 94 ? -14.739 -3.457 33.013 1.00 78.00 94 THR A C 1
ATOM 695 O O . THR A 1 94 ? -15.067 -4.000 34.064 1.00 78.00 94 THR A O 1
ATOM 698 N N . ALA A 1 95 ? -14.808 -2.129 32.857 1.00 75.88 95 ALA A N 1
ATOM 699 C CA . ALA A 1 95 ? -15.317 -1.243 33.903 1.00 75.88 95 ALA A CA 1
ATOM 700 C C . ALA A 1 95 ? -16.785 -1.550 34.250 1.00 75.88 95 ALA A C 1
ATOM 702 O O . ALA A 1 95 ? -17.143 -1.595 35.427 1.00 75.88 95 ALA A O 1
ATOM 703 N N . ILE A 1 96 ? -17.618 -1.817 33.238 1.00 75.94 96 ILE A N 1
ATOM 704 C CA . ILE A 1 96 ? -19.016 -2.220 33.431 1.00 75.94 96 ILE A CA 1
ATOM 705 C C . ILE A 1 96 ? -19.095 -3.587 34.126 1.00 75.94 96 ILE A C 1
ATOM 707 O O . ILE A 1 96 ? -19.834 -3.725 35.096 1.00 75.94 96 ILE A O 1
ATOM 711 N N . GLU A 1 97 ? -18.308 -4.580 33.696 1.00 80.25 97 GLU A N 1
ATOM 712 C CA . GLU A 1 97 ? -18.273 -5.910 34.328 1.00 80.25 97 GLU A CA 1
ATOM 713 C C . GLU A 1 97 ? -17.858 -5.844 35.809 1.00 80.25 97 GLU A C 1
ATOM 715 O O . GLU A 1 97 ? -18.485 -6.483 36.656 1.00 80.25 97 GLU A O 1
ATOM 720 N N . ILE A 1 98 ? -16.851 -5.035 36.151 1.00 77.88 98 ILE A N 1
ATOM 721 C CA . ILE A 1 98 ? -16.411 -4.847 37.543 1.00 77.88 98 ILE A CA 1
ATOM 722 C C . ILE A 1 98 ? -17.509 -4.171 38.374 1.00 77.88 98 ILE A C 1
ATOM 724 O O . ILE A 1 98 ? -17.774 -4.595 39.500 1.00 77.88 98 ILE A O 1
ATOM 728 N N . ALA A 1 99 ? -18.180 -3.154 37.825 1.00 71.44 99 ALA A N 1
ATOM 729 C CA . ALA A 1 99 ? -19.289 -2.480 38.499 1.00 71.44 99 ALA A CA 1
ATOM 730 C C . ALA A 1 99 ? -20.477 -3.429 38.754 1.00 71.44 99 ALA A C 1
ATOM 732 O O . ALA A 1 99 ? -21.082 -3.392 39.826 1.00 71.44 99 ALA A O 1
ATOM 733 N N . ILE A 1 100 ? -20.767 -4.320 37.798 1.00 73.12 100 ILE A N 1
ATOM 734 C CA . ILE A 1 100 ? -21.778 -5.382 37.911 1.00 73.12 100 ILE A CA 1
ATOM 735 C C . ILE A 1 100 ? -21.419 -6.364 39.033 1.00 73.12 100 ILE A C 1
ATOM 737 O O . ILE A 1 100 ? -22.264 -6.674 39.876 1.00 73.12 100 ILE A O 1
ATOM 741 N N . LEU A 1 101 ? -20.173 -6.846 39.056 1.00 78.88 101 LEU A N 1
ATOM 742 C CA . LEU A 1 101 ? -19.716 -7.847 40.022 1.00 78.88 101 LEU A CA 1
ATOM 743 C C . LEU A 1 101 ? -19.652 -7.300 41.450 1.00 78.88 101 LEU A C 1
ATOM 745 O O . LEU A 1 101 ? -19.962 -8.028 42.392 1.00 78.88 101 LEU A O 1
ATOM 749 N N . ASN A 1 102 ? -19.305 -6.022 41.622 1.00 76.25 102 ASN A N 1
ATOM 750 C CA . ASN A 1 102 ? -19.123 -5.455 42.954 1.00 76.25 102 ASN A CA 1
ATOM 751 C C . ASN A 1 102 ? -20.419 -5.108 43.695 1.00 76.25 102 ASN A C 1
ATOM 753 O O . ASN A 1 102 ? -20.321 -4.890 44.896 1.00 76.25 102 ASN A O 1
ATOM 757 N N . LYS A 1 103 ? -21.602 -5.101 43.046 1.00 61.72 103 LYS A N 1
ATOM 758 C CA . LYS A 1 103 ? -22.991 -5.018 43.592 1.00 61.72 103 LYS A CA 1
ATOM 759 C C . LYS A 1 103 ? -23.308 -4.031 44.741 1.00 61.72 103 LYS A C 1
ATOM 761 O O . LYS A 1 103 ? -24.463 -3.932 45.151 1.00 61.72 103 LYS A O 1
ATOM 766 N N . LYS A 1 104 ? -22.340 -3.290 45.265 1.00 57.22 104 LYS A N 1
ATOM 767 C CA . LYS A 1 104 ? -22.405 -2.488 46.483 1.00 57.22 104 LYS A CA 1
ATOM 768 C C . LYS A 1 104 ? -21.880 -1.105 46.118 1.00 57.22 104 LYS A C 1
ATOM 770 O O . LYS A 1 104 ? -20.681 -0.911 45.977 1.00 57.22 104 LYS A O 1
ATOM 775 N N . THR A 1 105 ? -22.829 -0.197 45.888 1.00 60.03 105 THR A N 1
ATOM 776 C CA . THR A 1 105 ? -22.642 1.257 45.740 1.00 60.03 105 THR A CA 1
ATOM 777 C C . THR A 1 105 ? -21.542 1.665 44.759 1.00 60.03 105 THR A C 1
ATOM 779 O O . THR A 1 105 ? -20.399 1.894 45.141 1.00 60.03 105 THR A O 1
ATOM 782 N N . ILE A 1 106 ? -21.910 1.798 43.482 1.00 60.69 106 ILE A N 1
ATOM 783 C CA . ILE A 1 106 ? -21.084 2.514 42.506 1.00 60.69 106 ILE A CA 1
ATOM 784 C C . ILE A 1 106 ? -21.001 3.966 42.980 1.00 60.69 106 ILE A C 1
ATOM 786 O O . ILE A 1 106 ? -22.025 4.645 43.068 1.00 60.69 106 ILE A O 1
ATOM 790 N N . ASP A 1 107 ? -19.795 4.417 43.310 1.00 72.38 107 ASP A N 1
ATOM 791 C CA . ASP A 1 107 ? -19.546 5.808 43.664 1.00 72.38 107 ASP A CA 1
ATOM 792 C C . ASP A 1 107 ? -19.942 6.720 42.489 1.00 72.38 107 ASP A C 1
ATOM 794 O O . ASP A 1 107 ? -19.675 6.417 41.318 1.00 72.38 107 ASP A O 1
ATOM 798 N N . VAL A 1 108 ? -20.599 7.841 42.791 1.00 74.94 108 VAL A N 1
ATOM 799 C CA . VAL A 1 108 ? -21.105 8.795 41.792 1.00 74.94 108 VAL A CA 1
ATOM 800 C C . VAL A 1 108 ? -19.956 9.314 40.922 1.00 74.94 108 VAL A C 1
ATOM 802 O O . VAL A 1 108 ? -20.138 9.540 39.723 1.00 74.94 108 VAL A O 1
ATOM 805 N N . GLU A 1 109 ? -18.754 9.426 41.490 1.00 77.75 109 GLU A N 1
ATOM 806 C CA . GLU A 1 109 ? -17.545 9.819 40.767 1.00 77.75 109 GLU A CA 1
ATOM 807 C C . GLU A 1 109 ? -17.142 8.793 39.690 1.00 77.75 109 GLU A C 1
ATOM 809 O O . GLU A 1 109 ? -16.840 9.163 38.550 1.00 77.75 109 GLU A O 1
ATOM 814 N N . GLN A 1 110 ? -17.217 7.490 39.992 1.00 74.19 110 GLN A N 1
ATOM 815 C CA . GLN A 1 110 ? -16.931 6.442 39.006 1.00 74.19 110 GLN A CA 1
ATOM 816 C C . GLN A 1 110 ? -17.959 6.447 37.874 1.00 74.19 110 GLN A C 1
ATOM 818 O O . GLN A 1 110 ? -17.589 6.324 36.704 1.00 74.19 110 GLN A O 1
ATOM 823 N N . LEU A 1 111 ? -19.235 6.674 38.199 1.00 74.94 111 LEU A N 1
ATOM 824 C CA . LEU A 1 111 ? -20.298 6.784 37.202 1.00 74.94 111 LEU A CA 1
ATOM 825 C C . LEU A 1 111 ? -20.072 7.980 36.257 1.00 74.94 111 LEU A C 1
ATOM 827 O O . LEU A 1 111 ? -20.242 7.856 35.041 1.00 74.94 111 LEU A O 1
ATOM 831 N N . GLN A 1 112 ? -19.637 9.129 36.788 1.00 82.12 112 GLN A N 1
ATOM 832 C CA . GLN A 1 112 ? -19.296 10.300 35.974 1.00 82.12 112 GLN A CA 1
ATOM 833 C C . GLN A 1 112 ? -18.083 10.049 35.070 1.00 82.12 112 GLN A C 1
ATOM 835 O O . GLN A 1 112 ? -18.092 10.468 33.908 1.00 82.12 112 GLN A O 1
ATOM 840 N N . ASN A 1 113 ? -17.067 9.335 35.559 1.00 78.06 113 ASN A N 1
ATOM 841 C CA . ASN A 1 113 ? -15.889 8.976 34.768 1.00 78.06 113 ASN A CA 1
ATOM 842 C C . ASN A 1 113 ? -16.235 8.010 33.627 1.00 78.06 113 ASN A C 1
ATOM 844 O O . ASN A 1 113 ? -15.808 8.233 32.493 1.00 78.06 113 ASN A O 1
ATOM 848 N N . VAL A 1 114 ? -17.078 7.004 33.884 1.00 75.44 114 VAL A N 1
ATOM 849 C CA . VAL A 1 114 ? -17.592 6.099 32.841 1.00 75.44 114 VAL A CA 1
ATOM 850 C C . VAL A 1 114 ? -18.404 6.875 31.804 1.00 75.44 114 VAL A C 1
ATOM 852 O O . VAL A 1 114 ? -18.205 6.677 30.607 1.00 75.44 114 VAL A O 1
ATOM 855 N N . LYS A 1 115 ? -19.253 7.820 32.229 1.00 78.69 115 LYS A N 1
ATOM 856 C CA . LYS A 1 115 ? -20.052 8.650 31.314 1.00 78.69 115 LYS A CA 1
ATOM 857 C C . LYS A 1 115 ? -19.186 9.564 30.439 1.00 78.69 115 LYS A C 1
ATOM 859 O O . LYS A 1 115 ? -19.434 9.672 29.241 1.00 78.69 115 LYS A O 1
ATOM 864 N N . LYS A 1 116 ? -18.134 10.179 30.996 1.00 81.12 116 LYS A N 1
ATOM 865 C CA . LYS A 1 116 ? -17.149 10.952 30.212 1.00 81.12 116 LYS A CA 1
ATOM 866 C C . LYS A 1 116 ? -16.429 10.071 29.188 1.00 81.12 116 LYS A C 1
ATOM 868 O O . LYS A 1 116 ? -16.268 10.488 28.041 1.00 81.12 116 LYS A O 1
ATOM 873 N N . LEU A 1 117 ? -16.036 8.854 29.577 1.00 75.75 117 LEU A N 1
ATOM 874 C CA . LEU A 1 117 ? -15.413 7.886 28.669 1.00 75.75 117 LEU A CA 1
ATOM 875 C C . LEU A 1 117 ? -16.366 7.465 27.540 1.00 75.75 117 LEU A C 1
ATOM 877 O O . LEU A 1 117 ? -15.951 7.417 26.383 1.00 75.75 117 LEU A O 1
ATOM 881 N N . ALA A 1 118 ? -17.633 7.201 27.870 1.00 76.06 118 ALA A N 1
ATOM 882 C CA . ALA A 1 118 ? -18.669 6.810 26.918 1.00 76.06 118 ALA A CA 1
ATOM 883 C C . ALA A 1 118 ? -18.959 7.921 25.896 1.00 76.06 118 ALA A C 1
ATOM 885 O O . ALA A 1 118 ? -18.950 7.661 24.696 1.00 76.06 118 ALA A O 1
ATOM 886 N N . ASN A 1 119 ? -19.097 9.174 26.343 1.00 81.50 119 ASN A N 1
ATOM 887 C CA . ASN A 1 119 ? -19.303 10.315 25.442 1.00 81.50 119 ASN A CA 1
ATOM 888 C C . ASN A 1 119 ? -18.114 10.512 24.482 1.00 81.50 119 ASN A C 1
ATOM 890 O O . ASN A 1 119 ? -18.299 10.783 23.295 1.00 81.50 119 ASN A O 1
ATOM 894 N N . GLY A 1 120 ? -16.879 10.352 24.977 1.00 79.12 120 GLY A N 1
ATOM 895 C CA . GLY A 1 120 ? -15.682 10.397 24.131 1.00 79.12 120 GLY A CA 1
ATOM 896 C C . GLY A 1 120 ? -15.642 9.259 23.105 1.00 79.12 120 GLY A C 1
ATOM 897 O O . GLY A 1 120 ? -15.215 9.460 21.969 1.00 79.12 120 GLY A O 1
ATOM 898 N N . TYR A 1 121 ? -16.128 8.077 23.487 1.00 76.06 121 TYR A N 1
ATOM 899 C CA . TYR A 1 121 ? -16.236 6.915 22.609 1.00 76.06 121 TYR A CA 1
ATOM 900 C C . TYR A 1 121 ? -17.295 7.101 21.510 1.00 76.06 121 TYR A C 1
ATOM 902 O O . TYR A 1 121 ? -17.027 6.788 20.349 1.00 76.06 121 TYR A O 1
ATOM 910 N N . GLU A 1 122 ? -18.463 7.663 21.825 1.00 78.69 122 GLU A N 1
ATOM 911 C CA . GLU A 1 122 ? -19.496 7.974 20.826 1.00 78.69 122 GLU A CA 1
ATOM 912 C C . GLU A 1 122 ? -18.992 8.963 19.770 1.00 78.69 122 GLU A C 1
ATOM 914 O O . GLU A 1 122 ? -19.156 8.729 18.572 1.00 78.69 122 GLU A O 1
ATOM 919 N N . ALA A 1 123 ? -18.290 10.022 20.184 1.00 78.44 123 ALA A N 1
ATOM 920 C CA . ALA A 1 123 ? -17.683 10.965 19.246 1.00 78.44 123 ALA A CA 1
ATOM 921 C C . ALA A 1 123 ? -16.655 10.278 18.326 1.00 78.44 123 ALA A C 1
ATOM 923 O O . ALA A 1 123 ? -16.642 10.510 17.113 1.00 78.44 123 ALA A O 1
ATOM 924 N N . LEU A 1 124 ? -15.823 9.387 18.883 1.00 74.25 124 LEU A N 1
ATOM 925 C CA . LEU A 1 124 ? -14.811 8.656 18.117 1.00 74.25 124 LEU A CA 1
ATOM 926 C C . LEU A 1 124 ? -15.429 7.647 17.140 1.00 74.25 124 LEU A C 1
ATOM 928 O O . LEU A 1 124 ? -14.945 7.493 16.019 1.00 74.25 124 LEU A O 1
ATOM 932 N N . THR A 1 125 ? -16.493 6.955 17.547 1.00 75.06 125 THR A N 1
ATOM 933 C CA . THR A 1 125 ? -17.191 5.982 16.696 1.00 75.06 125 THR A CA 1
ATOM 934 C C . THR A 1 125 ? -17.995 6.661 15.597 1.00 75.06 125 THR A C 1
ATOM 936 O O . THR A 1 125 ? -17.944 6.198 14.460 1.00 75.06 125 THR A O 1
ATOM 939 N N . LEU A 1 126 ? -18.650 7.792 15.875 1.00 78.94 126 LEU A N 1
ATOM 940 C CA . LEU A 1 126 ? -19.291 8.629 14.856 1.00 78.94 126 LEU A CA 1
ATOM 941 C C . LEU A 1 126 ? -18.277 9.128 13.826 1.00 78.94 126 LEU A C 1
ATOM 943 O O . LEU A 1 126 ? -18.533 9.054 12.624 1.00 78.94 126 LEU A O 1
ATOM 947 N N . TRP A 1 127 ? -17.105 9.578 14.278 1.00 78.38 127 TRP A N 1
ATOM 948 C CA . TRP A 1 127 ? -16.027 9.991 13.384 1.00 78.38 127 TRP A CA 1
ATOM 949 C C . TRP A 1 127 ? -15.476 8.813 12.564 1.00 78.38 127 TRP A C 1
ATOM 951 O O . TRP A 1 127 ? -15.347 8.912 11.345 1.00 78.38 127 TRP A O 1
ATOM 961 N N . SER A 1 128 ? -15.252 7.658 13.198 1.00 73.62 128 SER A N 1
ATOM 962 C CA . SER A 1 128 ? -14.837 6.416 12.532 1.00 73.62 128 SER A CA 1
ATOM 963 C C . SER A 1 128 ? -15.839 5.980 11.458 1.00 73.62 128 SER A C 1
ATOM 965 O O . SER A 1 128 ? -15.451 5.706 10.324 1.00 73.62 128 SER A O 1
ATOM 967 N N . ARG A 1 129 ? -17.138 6.013 11.771 1.00 72.69 129 ARG A N 1
ATOM 968 C CA . ARG A 1 129 ? -18.226 5.633 10.861 1.00 72.69 129 ARG A CA 1
ATOM 969 C C . ARG A 1 129 ? -18.390 6.624 9.710 1.00 72.69 129 ARG A C 1
ATOM 971 O O . ARG A 1 129 ? -18.604 6.221 8.577 1.00 72.69 129 ARG A O 1
ATOM 978 N N . ARG A 1 130 ? -18.219 7.924 9.968 1.00 73.50 130 ARG A N 1
ATOM 979 C CA . ARG A 1 130 ? -18.216 8.956 8.918 1.00 73.50 130 ARG A CA 1
ATOM 980 C C . ARG A 1 130 ? -16.966 8.884 8.034 1.00 73.50 130 ARG A C 1
ATOM 982 O O . ARG A 1 130 ? -16.990 9.335 6.892 1.00 73.50 130 ARG A O 1
ATOM 989 N N . SER A 1 131 ? -15.889 8.292 8.541 1.00 73.75 131 SER A N 1
ATOM 990 C CA . SER A 1 131 ? -14.611 8.152 7.846 1.00 73.75 131 SER A CA 1
ATOM 991 C C . SER A 1 131 ? -14.446 6.819 7.109 1.00 73.75 131 SER A C 1
ATOM 993 O O . SER A 1 131 ? -13.325 6.360 6.905 1.00 73.75 131 SER A O 1
ATOM 995 N N . GLU A 1 132 ? -15.529 6.208 6.619 1.00 78.12 132 GLU A N 1
ATOM 996 C CA . GLU A 1 132 ? -15.435 5.059 5.700 1.00 78.12 132 GLU A CA 1
ATOM 997 C C . GLU A 1 132 ? -14.501 5.336 4.511 1.00 78.12 132 GLU A C 1
ATOM 999 O O . GLU A 1 132 ? -13.774 4.448 4.075 1.00 78.12 132 GLU A O 1
ATOM 1004 N N . TRP A 1 133 ? -14.397 6.594 4.080 1.00 79.38 133 TRP A N 1
ATOM 1005 C CA . TRP A 1 133 ? -13.400 7.055 3.113 1.00 79.38 133 TRP A CA 1
ATOM 1006 C C . TRP A 1 133 ? -11.951 6.710 3.496 1.00 79.38 133 TRP A C 1
ATOM 1008 O O . TRP A 1 133 ? -11.176 6.297 2.634 1.00 79.38 133 TRP A O 1
ATOM 1018 N N . LEU A 1 134 ? -11.581 6.772 4.781 1.00 79.94 134 LEU A N 1
ATOM 1019 C CA . LEU A 1 134 ? -10.245 6.394 5.262 1.00 79.94 134 LEU A CA 1
ATOM 1020 C C . LEU A 1 134 ? -9.948 4.895 5.090 1.00 79.94 134 LEU A C 1
ATOM 1022 O O . LEU A 1 134 ? -8.780 4.512 5.132 1.00 79.94 134 LEU A O 1
ATOM 1026 N N . ARG A 1 135 ? -10.957 4.028 4.890 1.00 81.69 135 ARG A N 1
ATOM 1027 C CA . ARG A 1 135 ? -10.721 2.617 4.516 1.00 81.69 135 ARG A CA 1
ATOM 1028 C C . ARG A 1 135 ? -10.106 2.502 3.130 1.00 81.69 135 ARG A C 1
ATOM 1030 O O . ARG A 1 135 ? -9.233 1.665 2.932 1.00 81.69 135 ARG A O 1
ATOM 1037 N N . PHE A 1 136 ? -10.562 3.331 2.200 1.00 85.06 136 PHE A N 1
ATOM 1038 C CA . PHE A 1 136 ? -10.177 3.241 0.796 1.00 85.06 136 PHE A CA 1
ATOM 1039 C C . PHE A 1 136 ? -8.949 4.084 0.464 1.00 85.06 136 PHE A C 1
ATOM 1041 O O . PHE A 1 136 ? -8.269 3.786 -0.511 1.00 85.06 136 PHE A O 1
ATOM 1048 N N . MET A 1 137 ? -8.617 5.085 1.285 1.00 87.12 137 MET A N 1
ATOM 1049 C CA . MET A 1 137 ? -7.486 5.987 1.035 1.00 87.12 137 MET A CA 1
ATOM 1050 C C . MET A 1 137 ? -6.158 5.267 0.741 1.00 87.12 137 MET A C 1
ATOM 1052 O O . MET A 1 137 ? -5.562 5.586 -0.282 1.00 87.12 137 MET A O 1
ATOM 1056 N N . PRO A 1 138 ? -5.715 4.257 1.518 1.00 87.38 138 PRO A N 1
ATOM 1057 C CA . PRO A 1 138 ? -4.481 3.529 1.206 1.00 87.38 138 PRO A CA 1
ATOM 1058 C C . PRO A 1 138 ? -4.498 2.760 -0.126 1.00 87.38 138 PRO A C 1
ATOM 1060 O O . PRO A 1 138 ? -3.461 2.592 -0.768 1.00 87.38 138 PRO A O 1
ATOM 1063 N N . ILE A 1 139 ? -5.676 2.286 -0.544 1.00 88.62 139 ILE A N 1
ATOM 1064 C CA . ILE A 1 139 ? -5.871 1.591 -1.824 1.00 88.62 139 ILE A CA 1
ATOM 1065 C C . ILE A 1 139 ? -5.823 2.612 -2.961 1.00 88.62 139 ILE A C 1
ATOM 1067 O O . ILE A 1 139 ? -5.152 2.392 -3.965 1.00 88.62 139 ILE A O 1
ATOM 1071 N N . ILE A 1 140 ? -6.493 3.753 -2.785 1.00 92.12 140 ILE A N 1
ATOM 1072 C CA . ILE A 1 140 ? -6.490 4.851 -3.752 1.00 92.12 140 ILE A CA 1
ATOM 1073 C C . ILE A 1 140 ? -5.064 5.371 -3.945 1.00 92.12 140 ILE A C 1
ATOM 1075 O O . ILE A 1 140 ? -4.619 5.486 -5.083 1.00 92.12 140 ILE A O 1
ATOM 1079 N N . THR A 1 141 ? -4.314 5.621 -2.866 1.00 92.75 141 THR A N 1
ATOM 1080 C CA . THR A 1 141 ? -2.916 6.062 -2.979 1.00 92.75 141 THR A CA 1
ATOM 1081 C C . THR A 1 141 ? -2.051 5.014 -3.660 1.00 92.75 141 THR A C 1
ATOM 1083 O O . THR A 1 141 ? -1.219 5.378 -4.481 1.00 92.75 141 THR A O 1
ATOM 1086 N N . PHE A 1 142 ? -2.273 3.721 -3.403 1.00 91.38 142 PHE A N 1
ATOM 1087 C CA . PHE A 1 142 ? -1.566 2.664 -4.122 1.00 91.38 142 PHE A CA 1
ATOM 1088 C C . PHE A 1 142 ? -1.843 2.710 -5.634 1.00 91.38 142 PHE A C 1
ATOM 1090 O O . PHE A 1 142 ? -0.903 2.764 -6.425 1.00 91.38 142 PHE A O 1
ATOM 1097 N N . VAL A 1 143 ? -3.115 2.761 -6.048 1.00 93.50 143 VAL A N 1
ATOM 1098 C CA . VAL A 1 143 ? -3.497 2.825 -7.472 1.00 93.50 143 VAL A CA 1
ATOM 1099 C C . VAL A 1 143 ? -2.922 4.075 -8.141 1.00 93.50 143 VAL A C 1
ATOM 1101 O O . VAL A 1 143 ? -2.323 3.984 -9.212 1.00 93.50 143 VAL A O 1
ATOM 1104 N N . VAL A 1 144 ? -3.045 5.235 -7.493 1.00 94.94 144 VAL A N 1
ATOM 1105 C CA . VAL A 1 144 ? -2.480 6.498 -7.987 1.00 94.94 144 VAL A CA 1
ATOM 1106 C C . VAL A 1 144 ? -0.953 6.415 -8.077 1.00 94.94 144 VAL A C 1
ATOM 1108 O O . VAL A 1 144 ? -0.380 6.878 -9.060 1.00 94.94 144 VAL A O 1
ATOM 1111 N N . GLY A 1 145 ? -0.289 5.771 -7.114 1.00 92.56 145 GLY A N 1
ATOM 1112 C CA . GLY A 1 145 ? 1.155 5.534 -7.123 1.00 92.56 145 GLY A CA 1
ATOM 1113 C C . GLY A 1 145 ? 1.593 4.630 -8.276 1.00 92.56 145 GLY A C 1
ATOM 1114 O O . GLY A 1 145 ? 2.583 4.925 -8.948 1.00 92.56 145 GLY A O 1
ATOM 1115 N N . CYS A 1 146 ? 0.832 3.573 -8.577 1.00 91.62 146 CYS A N 1
ATOM 1116 C CA . CYS A 1 146 ? 1.078 2.705 -9.731 1.00 91.62 146 CYS A CA 1
ATOM 1117 C C . CYS A 1 146 ? 0.955 3.467 -11.052 1.00 91.62 146 CYS A C 1
ATOM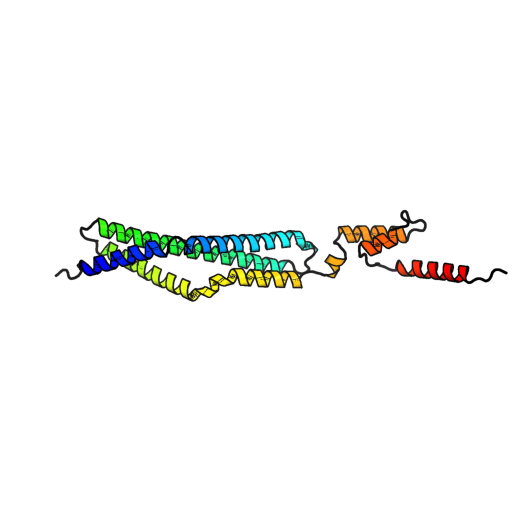 1119 O O . CYS A 1 146 ? 1.837 3.357 -11.904 1.00 91.62 146 CYS A O 1
ATOM 1121 N N . VAL A 1 147 ? -0.100 4.275 -11.207 1.00 93.75 147 VAL A N 1
ATOM 1122 C CA . VAL A 1 147 ? -0.281 5.122 -12.393 1.00 93.75 147 VAL A CA 1
ATOM 1123 C C . VAL A 1 147 ? 0.875 6.111 -12.503 1.00 93.75 147 VAL A C 1
ATOM 1125 O O . VAL A 1 147 ? 1.542 6.134 -13.534 1.00 93.75 147 VAL A O 1
ATOM 1128 N N . ALA A 1 148 ? 1.184 6.851 -11.432 1.00 92.19 148 ALA A N 1
ATOM 1129 C CA . ALA A 1 148 ? 2.285 7.813 -11.397 1.00 92.19 148 ALA A CA 1
ATOM 1130 C C . ALA A 1 148 ? 3.630 7.164 -11.747 1.00 92.19 148 ALA A C 1
ATOM 1132 O O . ALA A 1 148 ? 4.407 7.737 -12.508 1.00 92.19 148 ALA A O 1
ATOM 1133 N N . THR A 1 149 ? 3.883 5.945 -11.264 1.00 89.75 149 THR A N 1
ATOM 1134 C CA . THR A 1 149 ? 5.077 5.174 -11.631 1.00 89.75 149 THR A CA 1
ATOM 1135 C C . THR A 1 149 ? 5.094 4.894 -13.129 1.00 89.75 149 THR A C 1
ATOM 1137 O O . THR A 1 149 ? 6.092 5.176 -13.783 1.00 89.75 149 THR A O 1
ATOM 1140 N N . GLY A 1 150 ? 3.981 4.418 -13.694 1.00 88.00 150 GLY A N 1
ATOM 1141 C CA . GLY A 1 150 ? 3.856 4.118 -15.120 1.00 88.00 150 GLY A CA 1
ATOM 1142 C C . GLY A 1 150 ? 4.097 5.325 -16.032 1.00 88.00 150 GLY A C 1
ATOM 1143 O O . GLY A 1 150 ? 4.785 5.189 -17.042 1.00 88.00 150 GLY A O 1
ATOM 1144 N N . VAL A 1 151 ? 3.581 6.506 -15.666 1.00 89.69 151 VAL A N 1
ATOM 1145 C CA . VAL A 1 151 ? 3.806 7.745 -16.441 1.00 89.69 151 VAL A CA 1
ATOM 1146 C C . VAL A 1 151 ? 5.239 8.269 -16.277 1.00 89.69 151 VAL A C 1
ATOM 1148 O O . VAL A 1 151 ? 5.757 8.925 -17.174 1.00 89.69 151 VAL A O 1
ATOM 1151 N N . SER A 1 152 ? 5.895 7.965 -15.153 1.00 86.88 152 SER A N 1
ATOM 1152 C CA . SER A 1 152 ? 7.244 8.463 -14.840 1.00 86.88 152 SER A CA 1
ATOM 1153 C C . SER A 1 152 ? 8.373 7.602 -15.420 1.00 86.88 152 SER A C 1
ATOM 1155 O O . SER A 1 152 ? 9.543 7.981 -15.314 1.00 86.88 152 SER A O 1
ATOM 1157 N N . ILE A 1 153 ? 8.055 6.443 -16.009 1.00 84.12 153 ILE A N 1
ATOM 1158 C CA . ILE A 1 153 ? 9.041 5.587 -16.674 1.00 84.12 153 ILE A CA 1
ATOM 1159 C C . ILE A 1 153 ? 9.514 6.276 -17.953 1.00 84.12 153 ILE A C 1
ATOM 1161 O O . ILE A 1 153 ? 8.749 6.472 -18.900 1.00 84.12 153 ILE A O 1
ATOM 1165 N N . ASP A 1 154 ? 10.807 6.580 -17.998 1.00 79.62 154 ASP A N 1
ATOM 1166 C CA . ASP A 1 154 ? 11.451 7.084 -19.200 1.00 79.62 154 ASP A CA 1
ATOM 1167 C C . ASP A 1 154 ? 11.663 5.909 -20.164 1.00 79.62 154 ASP A C 1
ATOM 1169 O O . ASP A 1 154 ? 12.577 5.089 -20.015 1.00 79.62 154 ASP A O 1
ATOM 1173 N N . ARG A 1 155 ? 10.750 5.785 -21.133 1.00 73.75 155 ARG A N 1
ATOM 1174 C CA . ARG A 1 155 ? 10.746 4.679 -22.100 1.00 73.75 155 ARG A CA 1
ATOM 1175 C C . ARG A 1 155 ? 12.036 4.624 -22.909 1.00 73.75 155 ARG A C 1
ATOM 1177 O O . ARG A 1 155 ? 12.470 3.525 -23.245 1.00 73.75 155 ARG A O 1
ATOM 1184 N N . ASP A 1 156 ? 12.665 5.767 -23.178 1.00 66.69 156 ASP A N 1
ATOM 1185 C CA . ASP A 1 156 ? 13.924 5.813 -23.916 1.00 66.69 156 ASP A CA 1
ATOM 1186 C C . ASP A 1 156 ? 15.083 5.267 -23.070 1.00 66.69 156 ASP A C 1
ATOM 1188 O O . ASP A 1 156 ? 15.905 4.507 -23.583 1.00 66.69 156 ASP A O 1
ATOM 1192 N N . LYS A 1 157 ? 15.117 5.542 -21.758 1.00 65.75 157 LYS A N 1
ATOM 1193 C CA . LYS A 1 157 ? 16.125 4.961 -20.845 1.00 65.75 157 LYS A CA 1
ATOM 1194 C C . LYS A 1 157 ? 15.935 3.467 -20.610 1.00 65.75 157 LYS A C 1
ATOM 1196 O O . LYS A 1 157 ? 16.920 2.730 -20.515 1.00 65.75 157 LYS A O 1
ATOM 1201 N N . VAL A 1 158 ? 14.686 3.010 -20.519 1.00 66.44 158 VAL A N 1
ATOM 1202 C CA . VAL A 1 158 ? 14.375 1.578 -20.397 1.00 66.44 158 VAL A CA 1
ATOM 1203 C C . VAL A 1 158 ? 14.745 0.838 -21.683 1.00 66.44 158 VAL A C 1
ATOM 1205 O O . VAL A 1 158 ? 15.377 -0.213 -21.602 1.00 66.44 158 VAL A O 1
ATOM 1208 N N . ALA A 1 159 ? 14.437 1.407 -22.852 1.00 63.59 159 ALA A N 1
ATOM 1209 C CA . ALA A 1 159 ? 14.817 0.842 -24.145 1.00 63.59 159 ALA A CA 1
ATOM 1210 C C . ALA A 1 159 ? 16.339 0.839 -24.368 1.00 63.59 159 ALA A C 1
ATOM 1212 O O . ALA A 1 159 ? 16.870 -0.112 -24.931 1.00 63.59 159 ALA A O 1
ATOM 1213 N N . ALA A 1 160 ? 17.058 1.856 -23.880 1.00 58.91 160 ALA A N 1
ATOM 1214 C CA . ALA A 1 160 ? 18.518 1.926 -23.968 1.00 58.91 160 ALA A CA 1
ATOM 1215 C C . ALA A 1 160 ? 19.254 0.976 -22.995 1.00 58.91 160 ALA A C 1
ATOM 1217 O O . ALA A 1 160 ? 20.478 0.870 -23.053 1.00 58.91 160 ALA A O 1
ATOM 1218 N N . GLY A 1 161 ? 18.542 0.268 -22.106 1.00 58.94 161 GLY A N 1
ATOM 1219 C CA . GLY A 1 161 ? 19.090 -0.768 -21.217 1.00 58.94 161 GLY A CA 1
ATOM 1220 C C . GLY A 1 161 ? 19.919 -0.267 -20.023 1.00 58.94 161 GLY A C 1
ATOM 1221 O O . GLY A 1 161 ? 20.617 -1.054 -19.384 1.00 58.94 161 GLY A O 1
ATOM 1222 N N . GLY A 1 162 ? 19.830 1.018 -19.673 1.00 64.50 162 GLY A N 1
ATOM 1223 C CA . GLY A 1 162 ? 20.568 1.609 -18.549 1.00 64.50 162 GLY A CA 1
ATOM 1224 C C . GLY A 1 162 ? 22.057 1.885 -18.836 1.00 64.50 162 GLY A C 1
ATOM 1225 O O . GLY A 1 162 ? 22.567 1.537 -19.900 1.00 64.50 162 GLY A O 1
ATOM 1226 N N . PRO A 1 163 ? 22.789 2.511 -17.895 1.00 63.19 163 PRO A N 1
ATOM 1227 C CA . PRO A 1 163 ? 24.147 3.027 -18.126 1.00 63.19 163 PRO A CA 1
ATOM 1228 C C . PRO A 1 163 ? 25.168 1.941 -18.497 1.00 63.19 163 PRO A C 1
ATOM 1230 O O . PRO A 1 163 ? 26.042 2.167 -19.332 1.00 63.19 163 PRO A O 1
ATOM 1233 N N . ALA A 1 164 ? 25.027 0.731 -17.948 1.00 64.69 164 ALA A N 1
ATOM 1234 C CA . ALA A 1 164 ? 25.866 -0.406 -18.321 1.00 64.69 164 ALA A CA 1
ATOM 1235 C C . ALA A 1 164 ? 25.644 -0.842 -19.777 1.00 64.69 164 ALA A C 1
ATOM 1237 O O . ALA A 1 164 ? 26.587 -1.246 -20.457 1.00 64.69 164 ALA A O 1
ATOM 1238 N N . ASN A 1 165 ? 24.409 -0.748 -20.271 1.00 71.31 165 ASN A N 1
ATOM 1239 C CA . ASN A 1 165 ? 24.096 -1.088 -21.650 1.00 71.31 165 ASN A CA 1
ATOM 1240 C C . ASN A 1 165 ? 24.487 0.050 -22.598 1.00 71.31 165 ASN A C 1
ATOM 1242 O O . ASN A 1 165 ? 25.025 -0.231 -23.657 1.00 71.31 165 ASN A O 1
ATOM 1246 N N . VAL A 1 166 ? 24.380 1.316 -22.176 1.00 72.62 166 VAL A N 1
ATOM 1247 C CA . VAL A 1 166 ? 24.944 2.468 -22.907 1.00 72.62 166 VAL A CA 1
ATOM 1248 C C . VAL A 1 166 ? 26.456 2.313 -23.101 1.00 72.62 166 VAL A C 1
ATOM 1250 O O . VAL A 1 166 ? 26.942 2.470 -24.218 1.00 72.62 166 VAL A O 1
ATOM 1253 N N . ALA A 1 167 ? 27.201 1.927 -22.060 1.00 74.50 167 ALA A N 1
ATOM 1254 C CA . ALA A 1 167 ? 28.640 1.671 -22.167 1.00 74.50 167 ALA A CA 1
ATOM 1255 C C . ALA A 1 167 ? 28.961 0.493 -23.108 1.00 74.50 167 ALA A C 1
ATOM 1257 O O . ALA A 1 167 ? 29.894 0.568 -23.906 1.00 74.50 167 ALA A O 1
ATOM 1258 N N . ARG A 1 168 ? 28.161 -0.582 -23.064 1.00 76.88 168 ARG A N 1
ATOM 1259 C CA . ARG A 1 168 ? 28.283 -1.716 -23.999 1.00 76.88 168 ARG A CA 1
ATOM 1260 C C . ARG A 1 168 ? 27.974 -1.304 -25.435 1.00 76.88 168 ARG A C 1
ATOM 1262 O O . ARG A 1 168 ? 28.720 -1.680 -26.333 1.00 76.88 168 ARG A O 1
ATOM 1269 N N . CYS A 1 169 ? 26.926 -0.512 -25.645 1.00 81.44 169 CYS A N 1
ATOM 1270 C CA . CYS A 1 169 ? 26.558 0.036 -26.943 1.00 81.44 169 CYS A CA 1
ATOM 1271 C C . CYS A 1 169 ? 27.673 0.927 -27.499 1.00 81.44 169 CYS A C 1
ATOM 1273 O O . CYS A 1 169 ? 28.046 0.768 -28.655 1.00 81.44 169 CYS A O 1
ATOM 1275 N N . ALA A 1 170 ? 28.264 1.801 -26.679 1.00 82.12 170 ALA A N 1
ATOM 1276 C CA . ALA A 1 170 ? 29.391 2.635 -27.088 1.00 82.12 170 ALA A CA 1
ATOM 1277 C C . ALA A 1 170 ? 30.618 1.792 -27.476 1.00 82.12 170 ALA A C 1
ATOM 1279 O O . ALA A 1 170 ? 31.195 2.006 -28.538 1.00 82.12 170 ALA A O 1
ATOM 1280 N N . ALA A 1 171 ? 30.965 0.779 -26.674 1.00 83.31 171 ALA A N 1
ATOM 1281 C CA . ALA A 1 171 ? 32.079 -0.123 -26.971 1.00 83.31 171 ALA A CA 1
ATOM 1282 C C . ALA A 1 171 ? 31.852 -0.951 -28.251 1.00 83.31 171 ALA A C 1
ATOM 1284 O O . ALA A 1 171 ? 32.780 -1.143 -29.036 1.00 83.31 171 ALA A O 1
ATOM 1285 N N . LEU A 1 172 ? 30.622 -1.423 -28.485 1.00 84.44 172 LEU A N 1
ATOM 1286 C CA . LEU A 1 172 ? 30.238 -2.110 -29.722 1.00 84.44 172 LEU A CA 1
ATOM 1287 C C . LEU A 1 172 ? 30.301 -1.177 -30.929 1.00 84.44 172 LEU A C 1
ATOM 1289 O O . LEU A 1 172 ? 30.838 -1.561 -31.964 1.00 84.44 172 LEU A O 1
ATOM 1293 N N . GLN A 1 173 ? 29.789 0.047 -30.798 1.00 84.19 173 GLN A N 1
ATOM 1294 C CA . GLN A 1 173 ? 29.848 1.041 -31.864 1.00 84.19 173 GLN A CA 1
ATOM 1295 C C . GLN A 1 173 ? 31.299 1.386 -32.218 1.00 84.19 173 GLN A C 1
ATOM 1297 O O . GLN A 1 173 ? 31.637 1.452 -33.397 1.00 84.19 173 GLN A O 1
ATOM 1302 N N . GLU A 1 174 ? 32.170 1.554 -31.222 1.00 84.50 174 GLU A N 1
ATOM 1303 C CA . GLU A 1 174 ? 33.595 1.795 -31.444 1.00 84.50 174 GLU A CA 1
ATOM 1304 C C . GLU A 1 174 ? 34.264 0.606 -32.149 1.00 84.50 174 GLU A C 1
ATOM 1306 O O . GLU A 1 174 ? 35.000 0.805 -33.114 1.00 84.50 174 GLU A O 1
ATOM 1311 N N . ASP A 1 175 ? 33.977 -0.635 -31.733 1.00 83.62 175 ASP A N 1
ATOM 1312 C CA . ASP A 1 175 ? 34.525 -1.832 -32.386 1.00 83.62 175 ASP A CA 1
ATOM 1313 C C . ASP A 1 175 ? 34.073 -1.957 -33.849 1.00 83.62 175 ASP A C 1
ATOM 1315 O O . ASP A 1 175 ? 34.875 -2.300 -34.715 1.00 83.62 175 ASP A O 1
ATOM 1319 N N . MET A 1 176 ? 32.819 -1.602 -34.147 1.00 81.38 176 MET A N 1
ATOM 1320 C CA . MET A 1 176 ? 32.286 -1.579 -35.513 1.00 81.38 176 MET A CA 1
ATOM 1321 C C . MET A 1 176 ? 32.912 -0.500 -36.403 1.00 81.38 176 MET A C 1
ATOM 1323 O O . MET A 1 176 ? 32.957 -0.671 -37.621 1.00 81.38 176 MET A O 1
ATOM 1327 N N . LEU A 1 177 ? 33.364 0.613 -35.819 1.00 81.19 177 LEU A N 1
ATOM 1328 C CA . LEU A 1 177 ? 33.987 1.724 -36.547 1.00 81.19 177 LEU A CA 1
ATOM 1329 C C . LEU A 1 177 ? 35.504 1.553 -36.725 1.00 81.19 177 LEU A C 1
ATOM 1331 O O . LEU A 1 177 ? 36.118 2.294 -37.496 1.00 81.19 177 LEU A O 1
ATOM 1335 N N . ARG A 1 178 ? 36.129 0.578 -36.055 1.00 79.62 178 ARG A N 1
ATOM 1336 C CA . ARG A 1 178 ? 37.555 0.273 -36.235 1.00 79.62 178 ARG A CA 1
ATOM 1337 C C . ARG A 1 178 ? 37.826 -0.311 -37.620 1.00 79.62 178 ARG A C 1
ATOM 1339 O O . ARG A 1 178 ? 37.067 -1.119 -38.141 1.00 79.62 178 ARG A O 1
ATOM 1346 N N . ALA A 1 179 ? 38.998 0.011 -38.174 1.00 77.19 179 ALA A N 1
ATOM 1347 C CA . ALA A 1 179 ? 39.462 -0.530 -39.457 1.00 77.19 179 ALA A CA 1
ATOM 1348 C C . ALA A 1 179 ? 39.567 -2.071 -39.477 1.00 77.19 179 ALA A C 1
ATOM 1350 O O . ALA A 1 179 ? 39.526 -2.686 -40.541 1.00 77.19 179 ALA A O 1
ATOM 1351 N N . ARG A 1 180 ? 39.712 -2.694 -38.300 1.00 80.69 180 ARG A N 1
ATOM 1352 C CA . ARG A 1 180 ? 39.636 -4.143 -38.090 1.00 80.69 180 ARG A CA 1
ATOM 1353 C C . ARG A 1 180 ? 38.741 -4.419 -36.875 1.00 80.69 180 ARG A C 1
ATOM 1355 O O . ARG A 1 180 ? 39.241 -4.321 -35.751 1.00 80.69 180 ARG A O 1
ATOM 1362 N N . PRO A 1 181 ? 37.448 -4.718 -37.080 1.00 79.25 181 PRO A N 1
ATOM 1363 C CA . PRO A 1 181 ? 36.541 -5.083 -35.997 1.00 79.25 181 PRO A CA 1
ATOM 1364 C C . PRO A 1 181 ? 37.050 -6.336 -35.285 1.00 79.25 181 PRO A C 1
ATOM 1366 O O . PRO A 1 181 ? 37.525 -7.267 -35.939 1.00 79.25 181 PRO A O 1
ATOM 1369 N N . ARG A 1 182 ? 36.960 -6.383 -33.952 1.00 83.00 182 ARG A N 1
ATOM 1370 C CA . ARG A 1 182 ? 37.315 -7.599 -33.201 1.00 83.00 182 ARG A CA 1
ATOM 1371 C C . ARG A 1 182 ? 36.254 -8.682 -33.353 1.00 83.00 182 ARG A C 1
ATOM 1373 O O . ARG A 1 182 ? 36.574 -9.861 -33.231 1.00 83.00 182 ARG A O 1
ATOM 1380 N N . ARG A 1 183 ? 35.005 -8.281 -33.587 1.00 77.69 183 ARG A N 1
ATOM 1381 C CA . ARG A 1 183 ? 33.849 -9.166 -33.743 1.00 77.69 183 ARG A CA 1
ATOM 1382 C C . ARG A 1 183 ? 33.120 -8.891 -35.056 1.00 77.69 183 ARG A C 1
ATOM 1384 O O . ARG A 1 183 ? 32.956 -7.741 -35.458 1.00 77.69 183 ARG A O 1
ATOM 1391 N N . LEU A 1 184 ? 32.694 -9.962 -35.724 1.00 78.88 184 LEU A N 1
ATOM 1392 C CA . LEU A 1 184 ? 31.969 -9.902 -37.001 1.00 78.88 184 LEU A CA 1
ATOM 1393 C C . LEU A 1 184 ? 30.451 -9.761 -36.793 1.00 78.88 184 LEU A C 1
ATOM 1395 O O . LEU A 1 184 ? 29.772 -9.153 -37.614 1.00 78.88 184 LEU A O 1
ATOM 1399 N N . ASP A 1 185 ? 29.943 -10.257 -35.665 1.00 81.06 185 ASP A N 1
ATOM 1400 C CA . ASP A 1 185 ? 28.541 -10.233 -35.232 1.00 81.06 185 ASP A CA 1
ATOM 1401 C C . ASP A 1 185 ? 28.143 -8.923 -34.525 1.00 81.06 185 ASP A C 1
ATOM 1403 O O . ASP A 1 185 ? 26.996 -8.748 -34.116 1.00 81.06 185 ASP A O 1
ATOM 1407 N N . SER A 1 186 ? 29.062 -7.956 -34.402 1.00 78.69 186 SER A N 1
ATOM 1408 C CA . SER A 1 186 ? 28.839 -6.702 -33.668 1.00 78.69 186 SER A CA 1
ATOM 1409 C C . SER A 1 186 ? 27.594 -5.935 -34.125 1.00 78.69 186 SER A C 1
ATOM 1411 O O . SER A 1 186 ? 26.944 -5.304 -33.300 1.00 78.69 186 SER A O 1
ATOM 1413 N N . ARG A 1 187 ? 27.213 -6.017 -35.410 1.00 77.88 187 ARG A N 1
ATOM 1414 C CA . ARG A 1 187 ? 25.997 -5.373 -35.943 1.00 77.88 187 ARG A CA 1
ATOM 1415 C C . ARG A 1 187 ? 24.714 -6.009 -35.410 1.00 77.88 187 ARG A C 1
ATOM 1417 O O . ARG A 1 187 ? 23.790 -5.294 -35.026 1.00 77.88 187 ARG A O 1
ATOM 1424 N N . GLU A 1 188 ? 24.661 -7.334 -35.421 1.00 78.06 188 GLU A N 1
ATOM 1425 C CA . GLU A 1 188 ? 23.521 -8.119 -34.941 1.00 78.06 188 GLU A CA 1
ATOM 1426 C C . GLU A 1 188 ? 23.399 -7.963 -33.429 1.00 78.06 188 GLU A C 1
ATOM 1428 O O . GLU A 1 188 ? 22.308 -7.712 -32.924 1.00 78.06 188 GLU A O 1
ATOM 1433 N N . LEU A 1 189 ? 24.532 -7.975 -32.719 1.00 79.00 189 LEU A N 1
ATOM 1434 C CA . LEU A 1 189 ? 24.586 -7.712 -31.285 1.00 79.00 189 LEU A CA 1
ATOM 1435 C C . LEU A 1 189 ? 24.124 -6.286 -30.943 1.00 79.00 189 LEU A C 1
ATOM 1437 O O . LEU A 1 189 ? 23.387 -6.091 -29.981 1.00 79.00 189 LEU A O 1
ATOM 1441 N N . PHE A 1 190 ? 24.516 -5.285 -31.738 1.00 82.00 190 PHE A N 1
ATOM 1442 C CA . PHE A 1 190 ? 24.110 -3.888 -31.553 1.00 82.00 190 PHE A CA 1
ATOM 1443 C C . PHE A 1 190 ? 22.596 -3.699 -31.741 1.00 82.00 190 PHE A C 1
ATOM 1445 O O . PHE A 1 190 ? 21.962 -2.990 -30.960 1.00 82.00 190 PHE A O 1
ATOM 1452 N N . GLN A 1 191 ? 21.998 -4.374 -32.731 1.00 77.12 191 GLN A N 1
ATOM 1453 C CA . GLN A 1 191 ? 20.544 -4.384 -32.930 1.00 77.12 191 GLN A CA 1
ATOM 1454 C C . GLN A 1 191 ? 19.815 -5.169 -31.833 1.00 77.12 191 GLN A C 1
ATOM 1456 O O . GLN A 1 191 ? 18.821 -4.681 -31.299 1.00 77.12 191 GLN A O 1
ATOM 1461 N N . ALA A 1 192 ? 20.326 -6.343 -31.456 1.00 76.81 192 ALA A N 1
ATOM 1462 C CA . ALA A 1 192 ? 19.742 -7.186 -30.414 1.00 76.81 192 ALA A CA 1
ATOM 1463 C C . ALA A 1 192 ? 19.743 -6.504 -29.036 1.00 76.81 192 ALA A C 1
ATOM 1465 O O . ALA A 1 192 ? 18.811 -6.683 -28.257 1.00 76.81 192 ALA A O 1
ATOM 1466 N N . LEU A 1 193 ? 20.759 -5.684 -28.747 1.00 76.00 193 LEU A N 1
ATOM 1467 C CA . LEU A 1 193 ? 20.850 -4.887 -27.520 1.00 76.00 193 LEU A CA 1
ATOM 1468 C C . LEU A 1 193 ? 20.021 -3.592 -27.559 1.00 76.00 193 LEU A C 1
ATOM 1470 O O . LEU A 1 193 ? 20.026 -2.852 -26.575 1.00 76.00 193 LEU A O 1
ATOM 1474 N N . GLY A 1 194 ? 19.326 -3.305 -28.667 1.00 72.44 194 GLY A N 1
ATOM 1475 C CA . GLY A 1 194 ? 18.507 -2.100 -28.822 1.00 72.44 194 GLY A CA 1
ATOM 1476 C C . GLY A 1 194 ? 19.320 -0.802 -28.872 1.00 72.44 194 GLY A C 1
ATOM 1477 O O . GLY A 1 194 ? 18.789 0.274 -28.591 1.00 72.44 194 GLY A O 1
ATOM 1478 N N . CYS A 1 195 ? 20.610 -0.880 -29.207 1.00 78.06 195 CYS A N 1
ATOM 1479 C CA . CYS A 1 195 ? 21.497 0.274 -29.210 1.00 78.06 195 CYS A CA 1
ATOM 1480 C C . CYS A 1 195 ? 21.109 1.270 -30.318 1.00 78.06 195 CYS A C 1
ATOM 1482 O O . CYS A 1 195 ? 20.910 0.897 -31.478 1.00 78.06 195 CYS A O 1
ATOM 1484 N N . ARG A 1 196 ? 21.041 2.565 -29.983 1.00 72.81 196 ARG A N 1
ATOM 1485 C CA . ARG A 1 196 ? 20.888 3.648 -30.971 1.00 72.81 196 ARG A CA 1
ATOM 1486 C C . ARG A 1 196 ? 22.273 4.186 -31.360 1.00 72.81 196 ARG A C 1
ATOM 1488 O O . ARG A 1 196 ? 23.086 4.403 -30.464 1.00 72.81 196 ARG A O 1
ATOM 1495 N N . PRO A 1 197 ? 22.561 4.415 -32.655 1.00 69.56 197 PRO A N 1
ATOM 1496 C CA . PRO A 1 197 ? 23.832 5.001 -33.076 1.00 69.56 197 PRO A CA 1
ATOM 1497 C C . PRO A 1 197 ? 23.947 6.440 -32.558 1.00 69.56 197 PRO A C 1
ATOM 1499 O O . PRO A 1 197 ? 23.001 7.216 -32.691 1.00 69.56 197 PRO A O 1
ATOM 1502 N N . GLN A 1 198 ? 25.096 6.804 -31.989 1.00 64.31 198 GLN A N 1
ATOM 1503 C CA . GLN A 1 198 ? 25.369 8.168 -31.512 1.00 64.31 198 GLN A CA 1
ATOM 1504 C C . GLN A 1 198 ? 26.571 8.790 -32.249 1.00 64.31 198 GLN A C 1
ATOM 1506 O O . GLN A 1 198 ? 27.575 8.111 -32.443 1.00 64.31 198 GLN A O 1
ATOM 1511 N N . GLY A 1 199 ? 26.492 10.068 -32.649 1.00 61.25 199 GLY A N 1
ATOM 1512 C CA . GLY A 1 199 ? 27.607 10.830 -33.251 1.00 61.25 199 GLY A CA 1
ATOM 1513 C C . GLY A 1 199 ? 27.710 10.822 -34.791 1.00 61.25 199 GLY A C 1
ATOM 1514 O O . GLY A 1 199 ? 26.905 10.202 -35.489 1.00 61.25 199 GLY A O 1
ATOM 1515 N N . GLU A 1 200 ? 28.706 11.546 -35.323 1.00 44.31 200 GLU A N 1
ATOM 1516 C CA . GLU A 1 200 ? 29.015 11.626 -36.761 1.00 44.31 200 GLU A CA 1
ATOM 1517 C C . GLU A 1 200 ? 29.784 10.377 -37.226 1.00 44.31 200 GLU A C 1
ATOM 1519 O O . GLU A 1 200 ? 30.861 10.068 -36.725 1.00 44.31 200 GLU A O 1
ATOM 1524 N N . GLY A 1 201 ? 29.208 9.640 -38.182 1.00 55.25 201 GLY A N 1
ATOM 1525 C CA . GLY A 1 201 ? 29.714 8.332 -38.629 1.00 55.25 201 GLY A CA 1
ATOM 1526 C C . GLY A 1 201 ? 28.749 7.183 -38.340 1.00 55.25 201 GLY A C 1
ATOM 1527 O O . GLY A 1 201 ? 29.168 6.118 -37.894 1.00 55.25 201 GLY A O 1
ATOM 1528 N N . SER A 1 202 ? 27.446 7.396 -38.559 1.00 52.84 202 SER A N 1
ATOM 1529 C CA . SER A 1 202 ? 26.412 6.413 -38.237 1.00 52.84 202 SER A CA 1
ATOM 1530 C C . SER A 1 202 ? 26.731 5.042 -38.849 1.00 52.84 202 SER A C 1
ATOM 1532 O O . SER A 1 202 ? 27.014 4.903 -40.038 1.00 52.84 202 SER A O 1
ATOM 1534 N N . VAL A 1 203 ? 26.666 4.003 -38.016 1.00 52.06 203 VAL A N 1
ATOM 1535 C CA . VAL A 1 203 ? 26.937 2.595 -38.362 1.00 52.06 203 VAL A CA 1
ATOM 1536 C C . VAL A 1 203 ? 26.138 2.121 -39.594 1.00 52.06 203 VAL A C 1
ATOM 1538 O O . VAL A 1 203 ? 26.580 1.253 -40.347 1.00 52.06 203 VAL A O 1
ATOM 1541 N N . TYR A 1 204 ? 24.990 2.750 -39.861 1.00 51.19 204 TYR A N 1
ATOM 1542 C CA . TYR A 1 204 ? 24.167 2.512 -41.049 1.00 51.19 204 TYR A CA 1
ATOM 1543 C C . TYR A 1 204 ? 24.798 3.028 -42.357 1.00 51.19 204 TYR A C 1
ATOM 1545 O O . TYR A 1 204 ? 24.630 2.396 -43.400 1.00 51.19 204 TYR A O 1
ATOM 1553 N N . ALA A 1 205 ? 25.590 4.104 -42.320 1.00 46.53 205 ALA A N 1
ATOM 1554 C CA . ALA A 1 205 ? 26.213 4.688 -43.509 1.00 46.53 205 ALA A CA 1
ATOM 1555 C C . ALA A 1 205 ? 27.354 3.825 -44.082 1.00 46.53 205 ALA A C 1
ATOM 1557 O O . ALA A 1 205 ? 27.568 3.800 -45.298 1.00 46.53 205 ALA A O 1
ATOM 1558 N N . VAL A 1 206 ? 28.084 3.097 -43.229 1.00 51.12 206 VAL A N 1
ATOM 1559 C CA . VAL A 1 206 ? 29.156 2.185 -43.674 1.00 51.12 206 VAL A CA 1
ATOM 1560 C C . VAL A 1 206 ? 28.559 0.911 -44.280 1.00 51.12 206 VAL A C 1
ATOM 1562 O O . VAL A 1 206 ? 29.007 0.465 -45.340 1.00 51.12 206 VAL A O 1
ATOM 1565 N N . GLY A 1 207 ? 27.490 0.380 -43.674 1.00 51.09 207 GLY A N 1
ATOM 1566 C CA . GLY A 1 207 ? 26.774 -0.798 -44.168 1.00 51.09 207 GLY A CA 1
ATOM 1567 C C . GLY A 1 207 ? 26.139 -0.586 -45.545 1.00 51.09 207 GLY A C 1
ATOM 1568 O O . GLY A 1 207 ? 26.339 -1.404 -46.440 1.00 51.09 207 GLY A O 1
ATOM 1569 N N . GLU A 1 208 ? 25.440 0.531 -45.766 1.00 50.88 208 GLU A N 1
ATOM 1570 C CA . GLU A 1 208 ? 24.831 0.824 -47.073 1.00 50.88 208 GLU A CA 1
ATOM 1571 C C . GLU A 1 208 ? 25.863 1.024 -48.187 1.00 50.88 208 GLU A C 1
ATOM 1573 O O . GLU A 1 208 ? 25.655 0.565 -49.312 1.00 50.88 208 GLU A O 1
ATOM 1578 N N . ARG A 1 209 ? 27.000 1.675 -47.901 1.00 56.34 209 ARG A N 1
ATOM 1579 C CA . ARG A 1 209 ? 28.067 1.857 -48.900 1.00 56.34 209 ARG A CA 1
ATOM 1580 C C . ARG A 1 209 ? 28.743 0.536 -49.260 1.00 56.34 209 ARG A C 1
ATOM 1582 O O . ARG A 1 209 ? 29.045 0.327 -50.434 1.00 56.34 209 ARG A O 1
ATOM 1589 N N . ALA A 1 210 ? 28.966 -0.347 -48.287 1.00 57.22 210 ALA A N 1
ATOM 1590 C CA . ALA A 1 210 ? 29.526 -1.674 -48.529 1.00 57.22 210 ALA A CA 1
ATOM 1591 C C . ALA A 1 210 ? 28.557 -2.557 -49.333 1.00 57.22 210 ALA A C 1
ATOM 1593 O O . ALA A 1 210 ? 28.961 -3.147 -50.334 1.00 57.22 210 ALA A O 1
ATOM 1594 N N . ILE A 1 211 ? 27.266 -2.559 -48.980 1.00 58.94 211 ILE A N 1
ATOM 1595 C CA . ILE A 1 211 ? 26.226 -3.290 -49.719 1.00 58.94 211 ILE A CA 1
ATOM 1596 C C . ILE A 1 211 ? 26.095 -2.751 -51.148 1.00 58.94 211 ILE A C 1
ATOM 1598 O O . ILE A 1 211 ? 26.073 -3.551 -52.080 1.00 58.94 211 ILE A O 1
ATOM 1602 N N . ARG A 1 212 ? 26.102 -1.423 -51.356 1.00 59.62 212 ARG A N 1
ATOM 1603 C CA . ARG A 1 212 ? 26.106 -0.806 -52.700 1.00 59.62 212 ARG A CA 1
ATOM 1604 C C . ARG A 1 212 ? 27.341 -1.167 -53.524 1.00 59.62 212 ARG A C 1
ATOM 1606 O O . ARG A 1 212 ? 27.231 -1.327 -54.736 1.00 59.62 212 ARG A O 1
ATOM 1613 N N . LYS A 1 213 ? 28.520 -1.272 -52.904 1.00 63.62 213 LYS A N 1
ATOM 1614 C CA . LYS A 1 213 ? 29.743 -1.699 -53.603 1.00 63.62 213 LYS A CA 1
ATOM 1615 C C . LYS A 1 213 ? 29.676 -3.172 -54.003 1.00 63.62 213 LYS A C 1
ATOM 1617 O O . LYS A 1 213 ? 30.041 -3.489 -55.128 1.00 63.62 213 LYS A O 1
ATOM 1622 N N . LEU A 1 214 ? 29.165 -4.042 -53.133 1.00 62.72 214 LEU A N 1
ATOM 1623 C CA . LEU A 1 214 ? 28.991 -5.468 -53.425 1.00 62.72 214 LEU A CA 1
ATOM 1624 C C . LEU A 1 214 ? 27.917 -5.719 -54.492 1.00 62.72 214 LEU A C 1
ATOM 1626 O O . LEU A 1 214 ? 28.141 -6.516 -55.394 1.00 62.72 214 LEU A O 1
ATOM 1630 N N . THR A 1 215 ? 26.793 -4.995 -54.460 1.00 61.88 215 THR A N 1
ATOM 1631 C CA . THR A 1 215 ? 25.768 -5.083 -55.521 1.00 61.88 215 THR A CA 1
ATOM 1632 C C . THR A 1 215 ? 26.277 -4.553 -56.857 1.00 61.88 215 THR A C 1
ATOM 1634 O O . THR A 1 215 ? 26.026 -5.181 -57.878 1.00 61.88 215 THR A O 1
ATOM 1637 N N . LYS A 1 216 ? 27.057 -3.462 -56.869 1.00 69.38 216 LYS A N 1
ATOM 1638 C CA . LYS A 1 216 ? 27.717 -2.990 -58.099 1.00 69.38 216 LYS A CA 1
ATOM 1639 C C . LYS A 1 216 ? 28.769 -3.966 -58.627 1.00 69.38 216 LYS A C 1
ATOM 1641 O O . LYS A 1 216 ? 28.869 -4.121 -59.836 1.00 69.38 216 LYS A O 1
ATOM 1646 N N . ALA A 1 217 ? 29.533 -4.619 -57.752 1.00 62.31 217 ALA A N 1
ATOM 1647 C CA . ALA A 1 217 ? 30.510 -5.630 -58.156 1.00 62.31 217 ALA A CA 1
ATOM 1648 C C . ALA A 1 217 ? 29.833 -6.899 -58.704 1.00 62.31 217 ALA A C 1
ATOM 1650 O O . ALA A 1 217 ? 30.306 -7.463 -59.680 1.00 62.31 217 ALA A O 1
ATOM 1651 N N . ALA A 1 218 ? 28.697 -7.305 -58.131 1.00 61.66 218 ALA A N 1
ATOM 1652 C CA . ALA A 1 218 ? 27.898 -8.430 -58.621 1.00 61.66 218 ALA A CA 1
ATOM 1653 C C . ALA A 1 218 ? 27.147 -8.128 -59.935 1.00 61.66 218 ALA A C 1
ATOM 1655 O O . ALA A 1 218 ? 26.763 -9.051 -60.645 1.00 61.66 218 ALA A O 1
ATOM 1656 N N . GLN A 1 219 ? 26.929 -6.849 -60.259 1.00 62.94 219 GLN A N 1
ATOM 1657 C CA . GLN A 1 219 ? 26.306 -6.393 -61.508 1.00 62.94 219 GLN A CA 1
ATOM 1658 C C . GLN A 1 219 ? 27.313 -6.037 -62.610 1.00 62.94 219 GLN A C 1
ATOM 1660 O O . GLN A 1 219 ? 26.889 -5.650 -63.698 1.00 62.94 219 GLN A O 1
ATOM 1665 N N . ALA A 1 220 ? 28.622 -6.145 -62.364 1.00 55.06 220 ALA A N 1
ATOM 1666 C CA . ALA A 1 220 ? 29.610 -5.969 -63.419 1.00 55.06 220 ALA A CA 1
ATOM 1667 C C . ALA A 1 220 ? 29.558 -7.198 -64.352 1.00 55.06 220 ALA A C 1
ATOM 1669 O O . ALA A 1 220 ? 29.811 -8.310 -63.885 1.00 55.06 220 ALA A O 1
ATOM 1670 N N . PRO A 1 221 ? 29.193 -7.045 -65.638 1.00 51.50 221 PRO A N 1
ATOM 1671 C CA . PRO A 1 221 ? 29.193 -8.164 -66.571 1.00 51.50 221 PRO A CA 1
ATOM 1672 C C . PRO A 1 221 ? 30.629 -8.667 -66.745 1.00 51.50 221 PRO A C 1
ATOM 1674 O O . PRO A 1 221 ? 31.541 -7.864 -66.937 1.00 51.50 221 PRO A O 1
ATOM 1677 N N . ASN A 1 222 ? 30.820 -9.987 -66.658 1.00 55.88 222 ASN A N 1
ATOM 1678 C CA . ASN A 1 222 ? 32.071 -10.640 -67.044 1.00 55.88 222 ASN A CA 1
ATOM 1679 C C . ASN A 1 222 ? 32.352 -10.299 -68.513 1.00 55.88 222 ASN A C 1
ATOM 1681 O O . ASN A 1 222 ? 31.651 -10.794 -69.398 1.00 55.88 222 ASN A O 1
ATOM 1685 N N . ILE A 1 223 ? 33.334 -9.428 -68.737 1.00 50.88 223 ILE A N 1
ATOM 1686 C CA . ILE A 1 223 ? 33.976 -9.203 -70.035 1.00 50.88 223 ILE A CA 1
ATOM 1687 C C . ILE A 1 223 ? 35.227 -10.070 -70.064 1.00 50.88 223 ILE A C 1
ATOM 1689 O O . ILE A 1 223 ? 35.986 -10.007 -69.069 1.00 50.88 223 ILE A O 1
#

=== Feature glossary ===
Key to the feature types in this record:

Secondary structure (8-state, DSSP). Secondary structure is the local, repeating backbone conformation. DSSP classifies it into eight states by reading the hydrogen-bond network: three helix types (H, G, I), two β types (E, B), two non-regular types (T, S), and unstructured coil (-).

Backbone torsions (φ/ψ). Backbone dihedral angles. Every residue except chain termini has a φ (preceding-C → N → Cα → C) and a ψ (N → Cα → C → next-N). They are reported in degrees following the IUPAC sign convention. Secondary structure is essentially a statement about which (φ, ψ) basin each residue occupies.

Predicted aligned error. Predicted Aligned Error (PAE) is an AlphaFold confidence matrix: entry (i, j) is the expected error in the position of residue j, in ångströms, when the prediction is superimposed on the true structure at residue i. Low PAE within a block of residues means that block is internally rigid and well-predicted; high PAE between two blocks means their relative placement is uncertain even if each block individually is confident.

B-factor. B-factor (Debye–Waller factor) reflects atomic displacement in the crystal lattice. It is an experimental observable (units Å²), not a prediction; low values mean the atom is pinned down, high values mean it moves or is heterogeneous across the crystal.

Secondary structure (3-state, P-SEA). Three-state secondary structure (P-SEA) collapses the eight DSSP classes into helix (a), strand (b), and coil (c). P-SEA assigns these from Cα geometry alone — distances and angles — without requiring backbone oxygens, so it works on any Cα trace.

Sequence. Primary structure: the covalent order of the twenty standard amino acids along the backbone. Two proteins with the same sequence will (almost always) fold to the same structure; two with 30% identity often share a fold but not the details.

pLDDT. pLDDT is the predicted lDDT-Cα score: AlphaFold's confidence that the local environment of each residue (all inter-atomic distances within 15 Å) is correctly placed. It is a per-residue number between 0 and 100, with higher meaning more reliable.

InterPro / GO / CATH / organism. Functional annotations link the protein to curated databases. InterPro entries identify conserved domains and families by matching the sequence against member-database signatures (Pfam, PROSITE, CDD, …). Gene Ontology (GO) terms describe molecular function, biological process, and cellular component in a controlled vocabulary. CATH places the structure in a hierarchical fold classification (Class/Architecture/Topology/Homologous-superfamily). The organism is the source species.

Contact-map, Ramachandran, and PAE plots. Three diagnostic plots accompany the record. The Cα contact map visualizes the tertiary structure as a 2D adjacency matrix (8 Å cutoff, sequence-local contacts suppressed). The Ramachandran plot shows the distribution of backbone (φ, ψ) torsions, with points in the α and β basins reflecting secondary structure content. The PAE plot shows AlphaFold's inter-residue confidence as a color matrix.

mmCIF coordinates. The mmCIF table is the protein's shape written out atom by atom. For each backbone N, Cα, C, and carbonyl O, it records an (x, y, z) coordinate triple in Å plus the residue type, chain letter, and residue number.

Radius of gyration, Cα contacts, bounding box. Three whole-structure scalars: the radius of gyration (RMS distance of Cα from centroid, in Å), the count of Cα–Cα contacts (pairs closer than 8 Å and separated by more than four residues in sequence — i.e. tertiary, not local, contacts), and the bounding-box dimensions. Together they distinguish compact globular folds from extended fibres or disordered chains.

Foldseek 3Di. The Foldseek 3Di string encodes local tertiary geometry as a 20-letter alphabet — one character per residue — derived from the relative positions of nearby Cα atoms. Unlike the amino-acid sequence, 3Di is a direct function of the 3D structure, so two proteins with the same fold have similar 3Di strings even at low sequence identity.

Rendered structure images. Six rendered views show the 3D structure from the faces of a cube — i.e. along ±x, ±y, ±z. Rendering representation is drawn randomly per protein from cartoon (secondary-structure ribbons), sticks (backbone bonds), or molecular surface; coloring is either N→C rainbow (blue at the N-terminus through red at the C-terminus) or one color per chain.

Nearest PDB structures. The Foldseek neighbor list gives the closest experimentally determined structures in the PDB, ranked by structural alignment. TM-score near 1 means near-identical fold; near 0.3 means only rough topology match. This is how one finds what a novel AlphaFold prediction most resembles in the solved-structure universe.

Solvent-accessible surface area. SASA measures how much of the protein is reachable by solvent. It is computed by rolling a water-sized probe over the atomic surface and summing the exposed area (Å²). Per-residue SASA distinguishes core (buried, low SASA) from surface (exposed, high SASA) residues; total SASA is a whole-molecule size measure.